Protein AF-H1LRU2-F1 (afdb_monomer_lite)

Sequence (189 aa):
MVFDIYSWDKRVIVERINLAMDRISLIRAEEDTKFKDFFAELASFLEKVNDIRQKKESGEFEALSFEELKDMQDELFYDLREDIYAGSVYNPDVLEKLFDKDLVSPLLSLGFEVRAALISVYEGDLEGFVNILELFLQVYGIAMEDGSVKEIADAIYWYASDYLDVTARKRIIESFTTSNRFFYNIINE

pLDDT: mean 89.44, std 12.59, range [38.22, 98.62]

Structure (mmCIF, N/CA/C/O backbone):
data_AF-H1LRU2-F1
#
_entry.id   AF-H1LRU2-F1
#
loop_
_atom_site.group_PDB
_atom_site.id
_atom_site.type_symbol
_atom_site.label_atom_id
_atom_site.label_alt_id
_atom_site.label_comp_id
_atom_site.label_asym_id
_atom_site.label_entity_id
_atom_site.label_seq_id
_atom_site.pdbx_PDB_ins_code
_atom_site.Cartn_x
_atom_site.Cartn_y
_atom_site.Cartn_z
_atom_site.occupancy
_atom_site.B_iso_or_equiv
_atom_site.auth_seq_id
_atom_site.aut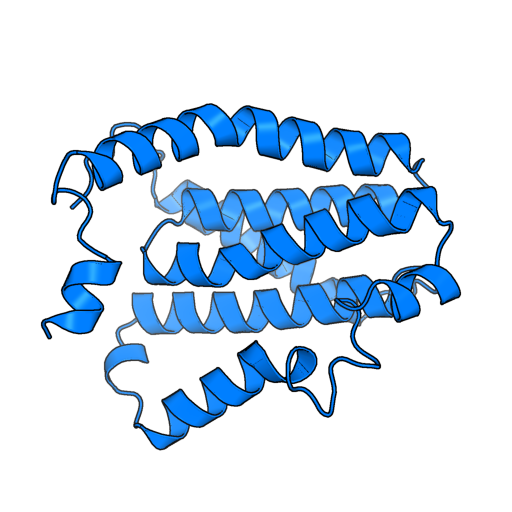h_comp_id
_atom_site.auth_asym_id
_atom_site.auth_atom_id
_atom_site.pdbx_PDB_model_num
ATOM 1 N N . MET A 1 1 ? -5.994 -0.730 24.524 1.00 38.22 1 MET A N 1
ATOM 2 C CA . MET A 1 1 ? -5.451 0.639 24.438 1.00 38.22 1 MET A CA 1
ATOM 3 C C . MET A 1 1 ? -3.955 0.529 24.671 1.00 38.22 1 MET A C 1
ATOM 5 O O . MET A 1 1 ? -3.526 0.437 25.815 1.00 38.22 1 MET A O 1
ATOM 9 N N . VAL A 1 2 ? -3.193 0.359 23.590 1.00 42.25 2 VAL A N 1
ATOM 10 C CA . VAL A 1 2 ? -1.725 0.355 23.642 1.00 42.25 2 VAL A CA 1
ATOM 11 C C . VAL A 1 2 ? -1.298 1.783 23.983 1.00 42.25 2 VAL A C 1
ATOM 13 O O . VAL A 1 2 ? -1.872 2.731 23.454 1.00 42.25 2 VAL A O 1
ATOM 16 N N . PHE A 1 3 ? -0.396 1.934 24.953 1.00 38.94 3 PHE A N 1
ATOM 17 C CA . PHE A 1 3 ? 0.046 3.236 25.445 1.00 38.94 3 PHE A CA 1
ATOM 18 C C . PHE A 1 3 ? 0.730 4.020 24.323 1.00 38.94 3 PHE A C 1
ATOM 20 O O . PHE A 1 3 ? 1.822 3.661 23.887 1.00 38.94 3 PHE A O 1
ATOM 27 N N . ASP A 1 4 ? 0.069 5.088 23.895 1.00 44.19 4 ASP A N 1
ATOM 28 C CA . ASP A 1 4 ? 0.584 6.073 22.957 1.00 44.19 4 ASP A CA 1
ATOM 29 C C . ASP A 1 4 ? 1.515 7.036 23.714 1.00 44.19 4 ASP A C 1
ATOM 31 O O . ASP A 1 4 ? 1.071 7.873 24.500 1.00 44.19 4 ASP A O 1
ATOM 35 N N . ILE A 1 5 ? 2.828 6.836 23.572 1.00 45.94 5 ILE A N 1
ATOM 36 C CA . ILE A 1 5 ? 3.871 7.706 24.156 1.00 45.94 5 ILE A CA 1
ATOM 37 C C . ILE A 1 5 ? 4.486 8.608 23.066 1.00 45.94 5 ILE A C 1
ATOM 39 O O . ILE A 1 5 ? 5.368 9.415 23.349 1.00 45.94 5 ILE A O 1
ATOM 43 N N . TYR A 1 6 ? 3.987 8.518 21.831 1.00 48.44 6 TYR A N 1
ATOM 44 C CA . TYR A 1 6 ? 4.346 9.388 20.716 1.00 48.44 6 TYR A CA 1
ATOM 45 C C . TYR A 1 6 ? 3.068 9.970 20.119 1.00 48.44 6 TYR A C 1
ATOM 47 O O . TYR A 1 6 ? 2.828 9.871 18.923 1.00 48.44 6 TYR A O 1
ATOM 55 N N . SER A 1 7 ? 2.241 10.603 20.959 1.00 52.34 7 SER A N 1
ATOM 56 C CA . SER A 1 7 ? 1.057 11.304 20.471 1.00 52.34 7 SER A CA 1
ATOM 57 C C . SER A 1 7 ? 1.499 12.580 19.744 1.00 52.34 7 SER A C 1
ATOM 59 O O . SER A 1 7 ? 1.423 13.695 20.274 1.00 52.34 7 SER A O 1
ATOM 61 N N . TRP A 1 8 ? 2.001 12.437 18.520 1.00 58.72 8 TRP A N 1
ATOM 62 C CA . TRP A 1 8 ? 1.912 13.508 17.542 1.00 58.72 8 TRP A CA 1
ATOM 63 C C . TRP A 1 8 ? 0.444 13.940 17.473 1.00 58.72 8 TRP A C 1
ATOM 65 O O . TRP A 1 8 ? -0.459 13.120 17.663 1.00 58.72 8 TRP A O 1
ATOM 75 N N . ASP A 1 9 ? 0.176 15.234 17.272 1.00 78.00 9 ASP A N 1
ATOM 76 C CA . ASP A 1 9 ? -1.209 15.706 17.190 1.00 78.00 9 ASP A CA 1
ATOM 77 C C . ASP A 1 9 ? -1.918 14.889 16.101 1.00 78.00 9 ASP A C 1
ATOM 79 O O . ASP A 1 9 ? -1.540 14.954 14.932 1.00 78.00 9 ASP A O 1
ATOM 83 N N . LYS A 1 10 ? -2.927 14.094 16.488 1.00 85.75 10 LYS A N 1
ATOM 84 C CA . LYS A 1 10 ? -3.698 13.234 15.576 1.00 85.75 10 LYS A CA 1
ATOM 85 C C . LYS A 1 10 ? -4.151 14.005 14.333 1.00 85.75 10 LYS A C 1
ATOM 87 O O . LYS A 1 10 ? -4.229 13.431 13.252 1.00 85.75 10 LYS A O 1
ATOM 92 N N . ARG A 1 11 ? -4.403 15.314 14.469 1.00 89.12 11 ARG A N 1
ATOM 93 C CA . ARG A 1 11 ? -4.742 16.204 13.351 1.00 89.12 11 ARG A CA 1
ATOM 94 C C . ARG A 1 11 ? -3.627 16.301 12.312 1.00 89.12 11 ARG A C 1
ATOM 96 O O . ARG A 1 11 ? -3.932 16.253 11.130 1.00 89.12 11 ARG A O 1
ATOM 103 N N . VAL A 1 12 ? -2.368 16.379 12.738 1.00 92.75 12 VAL A N 1
ATOM 104 C CA . VAL A 1 12 ? -1.193 16.423 11.851 1.00 92.75 12 VAL A CA 1
ATOM 105 C C . VAL A 1 12 ? -1.020 15.098 11.109 1.00 92.75 12 VAL A C 1
ATOM 107 O O . VAL A 1 12 ? -0.750 15.102 9.913 1.00 92.75 12 VAL A O 1
ATOM 110 N N . ILE A 1 13 ? -1.214 13.958 11.783 1.00 93.50 13 ILE A N 1
ATOM 111 C CA . ILE A 1 13 ? -1.154 12.642 11.122 1.00 93.50 13 ILE A CA 1
ATOM 112 C C . ILE A 1 13 ? -2.255 12.532 10.060 1.00 93.50 13 ILE A C 1
ATOM 114 O O . ILE A 1 13 ? -1.984 12.152 8.925 1.00 93.50 13 ILE A O 1
ATOM 118 N N . VAL A 1 14 ? -3.488 12.914 10.401 1.00 95.38 14 VAL A N 1
ATOM 119 C CA . VAL A 1 14 ? -4.614 12.895 9.455 1.00 95.38 14 VAL A CA 1
ATOM 120 C C . VAL A 1 14 ? -4.387 13.854 8.283 1.00 95.38 14 VAL A C 1
ATOM 122 O O . VAL A 1 14 ? -4.696 13.502 7.149 1.00 95.38 14 VAL A O 1
ATOM 125 N N . GLU A 1 15 ? -3.818 15.039 8.517 1.00 96.50 15 GLU A N 1
ATOM 126 C CA . GLU A 1 15 ? -3.447 15.974 7.447 1.00 96.50 15 GLU A CA 1
ATOM 127 C C . GLU A 1 15 ? -2.427 15.353 6.484 1.00 96.50 15 GLU A C 1
ATOM 129 O O . GLU A 1 15 ? -2.639 15.389 5.273 1.00 96.50 15 GLU A O 1
ATOM 134 N N . ARG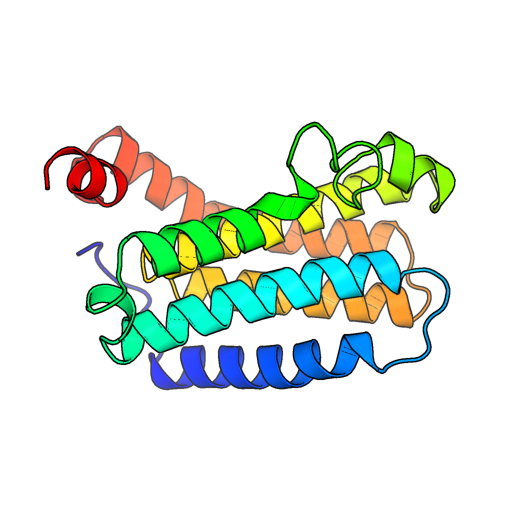 A 1 16 ? -1.375 14.708 7.006 1.00 97.69 16 ARG A N 1
ATOM 135 C CA . ARG A 1 16 ? -0.387 13.982 6.189 1.00 97.69 16 ARG A CA 1
ATOM 136 C C . ARG A 1 16 ? -1.029 12.854 5.378 1.00 97.69 16 ARG A C 1
ATOM 138 O O . ARG A 1 16 ? -0.747 12.743 4.189 1.00 97.69 16 ARG A O 1
ATOM 145 N N . ILE A 1 17 ? -1.928 12.070 5.983 1.00 98.25 17 ILE A N 1
ATOM 146 C CA . ILE A 1 17 ? -2.690 11.026 5.273 1.00 98.25 17 ILE A CA 1
ATOM 147 C C . ILE A 1 17 ? -3.473 11.640 4.115 1.00 98.25 17 ILE A C 1
ATOM 149 O O . ILE A 1 17 ? -3.393 11.143 2.997 1.00 98.25 17 ILE A O 1
ATOM 153 N N . ASN A 1 18 ? -4.214 12.722 4.363 1.00 97.81 18 ASN A N 1
ATOM 154 C CA . ASN A 1 18 ? -5.034 13.352 3.331 1.00 97.81 18 ASN A CA 1
ATOM 155 C C . ASN A 1 18 ? -4.171 13.884 2.177 1.00 97.81 18 ASN A C 1
ATOM 157 O O . ASN A 1 18 ? -4.481 13.607 1.025 1.00 97.81 18 ASN A O 1
ATOM 161 N N . LEU A 1 19 ? -3.052 14.554 2.474 1.00 98.44 19 LEU A N 1
ATOM 162 C CA . LEU A 1 19 ? -2.114 15.034 1.453 1.00 98.44 19 LEU A CA 1
ATOM 163 C C . LEU A 1 19 ? -1.519 13.888 0.624 1.00 98.44 19 LEU A C 1
ATOM 165 O O . LEU A 1 19 ? -1.390 14.002 -0.597 1.00 98.44 19 LEU A O 1
ATOM 169 N N . ALA A 1 20 ? -1.168 12.777 1.274 1.00 98.56 20 ALA A N 1
ATOM 170 C CA . ALA A 1 20 ? -0.661 11.604 0.580 1.00 98.56 20 ALA A CA 1
ATOM 171 C C . ALA A 1 20 ? -1.740 10.979 -0.319 1.00 98.56 20 ALA A C 1
ATOM 173 O O . ALA A 1 20 ? -1.482 10.718 -1.493 1.00 98.56 20 ALA A O 1
ATOM 174 N N . MET A 1 21 ? -2.964 10.809 0.188 1.00 98.50 21 MET A N 1
ATOM 175 C CA . MET A 1 21 ? -4.087 10.265 -0.581 1.00 98.50 21 MET A CA 1
ATOM 176 C C . MET A 1 21 ? -4.485 11.158 -1.759 1.00 98.50 21 MET A C 1
ATOM 178 O O . MET A 1 21 ? -4.760 10.639 -2.842 1.00 98.50 21 MET A O 1
ATOM 182 N N . ASP A 1 22 ? -4.444 12.483 -1.593 1.00 98.12 22 ASP A N 1
ATOM 183 C CA . ASP A 1 22 ? -4.668 13.434 -2.683 1.00 98.12 22 ASP A CA 1
ATOM 184 C C . ASP A 1 22 ? -3.667 13.188 -3.818 1.00 98.12 22 ASP A C 1
ATOM 186 O O . ASP A 1 22 ? -4.064 13.089 -4.981 1.00 98.12 22 ASP A O 1
ATOM 190 N N . ARG A 1 23 ? -2.379 12.998 -3.498 1.00 97.50 23 ARG A N 1
ATOM 191 C CA . ARG A 1 23 ? -1.357 12.667 -4.502 1.00 97.50 23 ARG A CA 1
ATOM 192 C C . ARG A 1 23 ? -1.586 11.293 -5.135 1.00 97.50 23 ARG A C 1
ATOM 194 O O . ARG A 1 23 ? -1.501 11.186 -6.357 1.00 97.50 23 ARG A O 1
ATOM 201 N N . ILE A 1 24 ? -1.888 10.273 -4.330 1.00 97.69 24 ILE A N 1
ATOM 202 C CA . ILE A 1 24 ? -2.133 8.894 -4.786 1.00 97.69 24 ILE A CA 1
ATOM 203 C C . ILE A 1 24 ? -3.284 8.847 -5.797 1.00 97.69 24 ILE A C 1
ATOM 205 O O . ILE A 1 24 ? -3.157 8.200 -6.835 1.00 97.69 24 ILE A O 1
ATOM 209 N N . SER A 1 25 ? -4.359 9.603 -5.554 1.00 96.12 25 SER A N 1
ATOM 210 C CA . SER A 1 25 ? -5.546 9.630 -6.423 1.00 96.12 25 SER A CA 1
ATOM 211 C C . SER A 1 25 ? -5.271 10.107 -7.858 1.00 96.12 25 SER A C 1
ATOM 213 O O . SER A 1 25 ? -6.034 9.817 -8.787 1.00 96.12 25 SER A O 1
ATOM 215 N N . LEU A 1 26 ? -4.165 10.830 -8.058 1.00 94.38 26 LEU A N 1
ATOM 216 C CA . LEU A 1 26 ? -3.756 11.367 -9.353 1.00 94.38 26 LEU A CA 1
ATOM 217 C C . LEU A 1 26 ? -2.942 10.363 -10.179 1.00 94.38 26 LEU A C 1
ATOM 219 O O . LEU A 1 26 ? -2.959 10.454 -11.404 1.00 94.38 26 LEU A O 1
ATOM 223 N N . ILE A 1 27 ? -2.295 9.378 -9.544 1.00 93.25 27 ILE A N 1
ATOM 224 C CA . ILE A 1 27 ? -1.324 8.468 -10.185 1.00 93.25 27 ILE A CA 1
ATOM 225 C C . ILE A 1 27 ? -1.933 7.727 -11.378 1.00 93.25 27 ILE A C 1
ATOM 227 O O . ILE A 1 27 ? -1.322 7.635 -12.437 1.00 93.25 27 ILE A O 1
ATOM 231 N N . ARG A 1 28 ? -3.181 7.259 -11.263 1.00 86.44 28 ARG A N 1
ATOM 232 C CA . ARG A 1 28 ? -3.861 6.520 -12.345 1.00 86.44 28 ARG A CA 1
ATOM 233 C C . ARG A 1 28 ? -4.031 7.320 -13.645 1.00 86.44 28 ARG A C 1
ATOM 235 O O . ARG A 1 28 ? -4.208 6.728 -14.709 1.00 86.44 28 ARG A O 1
ATOM 242 N N . ALA A 1 29 ? -4.059 8.651 -13.547 1.00 85.44 29 ALA A N 1
ATOM 243 C CA . ALA A 1 29 ? -4.273 9.554 -14.673 1.00 85.44 29 ALA A CA 1
ATOM 244 C C . ALA A 1 29 ? -2.959 10.026 -15.311 1.00 85.44 29 ALA A C 1
ATOM 246 O O . ALA A 1 29 ? -2.997 10.652 -16.370 1.00 85.44 29 ALA A O 1
ATOM 247 N N . GLU A 1 30 ? -1.818 9.742 -14.684 1.00 85.69 30 GLU A N 1
ATOM 248 C CA . GLU A 1 30 ? -0.512 10.163 -15.175 1.00 85.69 30 GLU A CA 1
ATOM 249 C C . GLU A 1 30 ? -0.046 9.267 -16.329 1.00 85.69 30 GLU A C 1
ATOM 251 O O . GLU A 1 30 ? -0.288 8.053 -16.378 1.00 85.69 30 GLU A O 1
ATOM 256 N N . GLU A 1 31 ? 0.586 9.898 -17.318 1.00 69.19 31 GLU A N 1
ATOM 257 C CA . GLU A 1 31 ? 1.253 9.195 -18.405 1.00 69.19 31 GLU A CA 1
ATOM 258 C C . GLU A 1 31 ? 2.625 8.738 -17.910 1.00 69.19 31 GLU A C 1
ATOM 260 O O . GLU A 1 31 ? 3.607 9.461 -18.020 1.00 69.19 31 GLU A O 1
ATOM 265 N N . ASP A 1 32 ? 2.688 7.523 -17.374 1.00 66.38 32 ASP A N 1
ATOM 266 C CA . ASP A 1 32 ? 3.937 6.774 -17.277 1.00 66.38 32 ASP A CA 1
ATOM 267 C C . ASP A 1 32 ? 3.773 5.438 -18.012 1.00 66.38 32 ASP A C 1
ATOM 269 O O . ASP A 1 32 ? 2.676 4.892 -18.105 1.00 66.38 32 ASP A O 1
ATOM 273 N N . THR A 1 33 ? 4.834 4.935 -18.630 1.00 70.75 33 THR A N 1
ATOM 274 C CA . THR A 1 33 ? 4.771 3.720 -19.460 1.00 70.75 33 THR A CA 1
ATOM 275 C C . THR A 1 33 ? 5.511 2.545 -18.847 1.00 70.75 33 THR A C 1
ATOM 277 O O . THR A 1 33 ? 5.188 1.411 -19.191 1.00 70.75 33 THR A O 1
ATOM 280 N N . LYS A 1 34 ? 6.466 2.780 -17.933 1.00 84.19 34 LYS A N 1
ATOM 281 C CA . LYS A 1 34 ? 7.283 1.696 -17.375 1.00 84.19 34 LYS A CA 1
ATOM 282 C C . LYS A 1 34 ? 6.674 1.098 -16.111 1.00 84.19 34 LYS A C 1
ATOM 284 O O . LYS A 1 34 ? 6.599 -0.123 -16.017 1.00 84.19 34 LYS A O 1
ATOM 289 N N . PHE A 1 35 ? 6.228 1.919 -15.158 1.00 89.25 35 PHE A N 1
ATOM 290 C CA . PHE A 1 35 ? 5.761 1.431 -13.852 1.00 89.25 35 PHE A CA 1
ATOM 291 C C . PHE A 1 35 ? 4.267 1.630 -13.600 1.00 89.25 35 PHE A C 1
ATOM 293 O O . PHE A 1 35 ? 3.771 1.298 -12.522 1.00 89.25 35 PHE A O 1
ATOM 300 N N . LYS A 1 36 ? 3.544 2.158 -14.588 1.00 86.69 36 LYS A N 1
ATOM 301 C CA . LYS A 1 36 ? 2.146 2.566 -14.446 1.00 86.69 36 LYS A CA 1
ATOM 302 C C . LYS A 1 36 ? 1.248 1.488 -13.864 1.00 86.69 36 LYS A C 1
ATOM 304 O O . LYS A 1 36 ? 0.583 1.756 -12.873 1.00 86.69 36 LYS A O 1
ATOM 309 N N . ASP A 1 37 ? 1.233 0.296 -14.453 1.00 89.44 37 ASP A N 1
ATOM 310 C CA . ASP A 1 37 ? 0.315 -0.761 -14.017 1.00 89.44 37 ASP A CA 1
ATOM 311 C C . ASP A 1 37 ? 0.622 -1.191 -12.575 1.00 89.44 37 ASP A C 1
ATOM 313 O O . ASP A 1 37 ? -0.285 -1.309 -11.755 1.00 89.44 37 ASP A O 1
ATOM 317 N N . PHE A 1 38 ? 1.911 -1.289 -12.231 1.00 94.75 38 PHE A N 1
ATOM 318 C CA . PHE A 1 38 ? 2.365 -1.581 -10.873 1.00 94.75 38 PHE A CA 1
ATOM 319 C C . PHE A 1 38 ? 1.862 -0.537 -9.864 1.00 94.75 38 PHE A C 1
ATOM 321 O O . PHE A 1 38 ? 1.162 -0.877 -8.911 1.00 94.75 38 PHE A O 1
ATOM 328 N N . PHE A 1 39 ? 2.164 0.747 -10.069 1.00 96.06 39 PHE A N 1
ATOM 329 C CA . PHE A 1 39 ? 1.763 1.777 -9.107 1.00 96.06 39 PHE A CA 1
ATOM 330 C C . PHE A 1 39 ? 0.259 2.051 -9.111 1.00 96.06 39 PHE A C 1
ATOM 332 O O . PHE A 1 39 ? -0.282 2.386 -8.060 1.00 96.06 39 PHE A O 1
ATOM 339 N N . ALA A 1 40 ? -0.431 1.885 -10.241 1.00 94.44 40 ALA A N 1
ATOM 340 C CA . ALA A 1 40 ? -1.880 2.041 -10.315 1.00 94.44 40 ALA A CA 1
ATOM 341 C C . ALA A 1 40 ? -2.616 0.952 -9.520 1.00 94.44 40 ALA A C 1
ATOM 343 O O . ALA A 1 40 ? -3.577 1.268 -8.817 1.00 94.44 40 ALA A O 1
ATOM 344 N N . GLU A 1 41 ? -2.157 -0.305 -9.577 1.00 94.88 41 GLU A N 1
ATOM 345 C CA . GLU A 1 41 ? -2.726 -1.389 -8.765 1.00 94.88 41 GLU A CA 1
ATOM 346 C C . GLU A 1 41 ? -2.529 -1.127 -7.264 1.00 94.88 41 GLU A C 1
ATOM 348 O O . GLU A 1 41 ? -3.489 -1.177 -6.491 1.00 94.88 41 GLU A O 1
ATOM 353 N N . LEU A 1 42 ? -1.312 -0.759 -6.852 1.00 97.56 42 LEU A N 1
ATOM 354 C CA . LEU A 1 42 ? -1.007 -0.441 -5.453 1.00 97.56 42 LEU A CA 1
ATOM 355 C C . LEU A 1 42 ? -1.779 0.799 -4.962 1.00 97.56 42 LEU A C 1
ATOM 357 O O . LEU A 1 42 ? -2.317 0.787 -3.854 1.00 97.56 42 LEU A O 1
ATOM 361 N N . ALA A 1 43 ? -1.886 1.849 -5.783 1.00 97.69 43 ALA A N 1
ATOM 362 C CA . ALA A 1 43 ? -2.676 3.042 -5.478 1.00 97.69 43 ALA A CA 1
ATOM 363 C C . ALA A 1 43 ? -4.160 2.702 -5.289 1.00 97.69 43 ALA A C 1
ATOM 365 O O . ALA A 1 43 ? -4.765 3.131 -4.309 1.00 97.69 43 ALA A O 1
ATOM 366 N N . SER A 1 44 ? -4.731 1.877 -6.174 1.00 96.56 44 SER A N 1
ATOM 367 C CA . SER A 1 44 ? -6.123 1.431 -6.056 1.00 96.56 44 SER A CA 1
ATOM 368 C C . SER A 1 44 ? -6.367 0.646 -4.765 1.00 96.56 44 S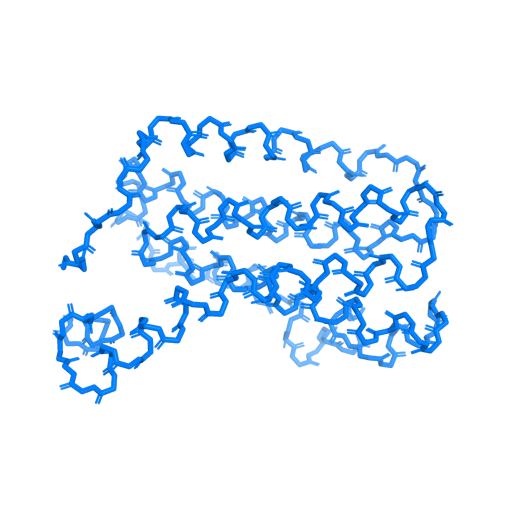ER A C 1
ATOM 370 O O . SER A 1 44 ? -7.397 0.828 -4.114 1.00 96.56 44 SER A O 1
ATOM 372 N N . PHE A 1 45 ? -5.414 -0.192 -4.346 1.00 98.19 45 PHE A N 1
ATOM 373 C CA . PHE A 1 45 ? -5.486 -0.863 -3.049 1.00 98.19 45 PHE A CA 1
ATOM 374 C C . PHE A 1 45 ? -5.480 0.142 -1.884 1.00 98.19 45 PHE A C 1
ATOM 376 O O . PHE A 1 45 ? -6.323 0.050 -0.992 1.00 98.19 45 PHE A O 1
ATOM 383 N N . LEU A 1 46 ? -4.581 1.131 -1.900 1.00 98.56 46 LEU A N 1
ATOM 384 C CA . LEU A 1 46 ? -4.503 2.163 -0.857 1.00 98.56 46 LEU A CA 1
ATOM 385 C C . LEU A 1 46 ? -5.769 3.032 -0.783 1.00 98.56 46 LEU A C 1
ATOM 387 O O . LEU A 1 46 ? -6.201 3.385 0.315 1.00 98.56 46 LEU A O 1
ATOM 391 N N . GLU A 1 47 ? -6.405 3.332 -1.919 1.00 98.12 47 GLU A N 1
ATOM 392 C CA . GLU A 1 47 ? -7.704 4.017 -1.965 1.00 98.12 47 GLU A CA 1
ATOM 393 C C . GLU A 1 47 ? -8.790 3.220 -1.228 1.00 98.12 47 GLU A C 1
ATOM 395 O O . GLU A 1 47 ? -9.483 3.781 -0.377 1.00 98.12 47 GLU A O 1
ATOM 400 N N . LYS A 1 48 ? -8.882 1.905 -1.475 1.00 98.00 48 LYS A N 1
ATOM 401 C CA . LYS A 1 48 ? -9.819 1.008 -0.770 1.00 98.00 48 LYS A CA 1
ATOM 402 C C . LYS A 1 48 ? -9.536 0.951 0.734 1.00 98.00 48 LYS A C 1
ATOM 404 O O . LYS A 1 48 ? -10.455 1.001 1.548 1.00 98.00 48 LYS A O 1
ATOM 409 N N . VAL A 1 49 ? -8.262 0.888 1.125 1.00 98.44 49 VAL A N 1
ATOM 410 C CA . VAL A 1 49 ? -7.855 0.903 2.542 1.00 98.44 49 VAL A CA 1
ATOM 411 C C . VAL A 1 49 ? -8.228 2.228 3.218 1.00 98.44 49 VAL A C 1
ATOM 413 O O . VAL A 1 49 ? -8.712 2.233 4.353 1.00 98.44 49 VAL A O 1
ATOM 416 N N . ASN A 1 50 ? -8.051 3.361 2.534 1.00 98.19 50 ASN A N 1
ATOM 417 C CA . ASN A 1 50 ? -8.444 4.660 3.074 1.00 98.19 50 ASN A CA 1
ATOM 418 C C . ASN A 1 50 ? -9.973 4.822 3.169 1.00 98.19 50 ASN A C 1
ATOM 420 O O . ASN A 1 50 ? -10.438 5.436 4.128 1.00 98.19 50 ASN A O 1
ATOM 424 N N . ASP A 1 51 ? -10.752 4.255 2.243 1.00 97.94 51 ASP A N 1
ATOM 425 C CA . ASP A 1 51 ? -12.217 4.211 2.366 1.00 97.94 51 ASP A CA 1
ATOM 426 C C . ASP A 1 51 ? -12.641 3.474 3.650 1.00 97.94 51 ASP A C 1
ATOM 428 O O . ASP A 1 51 ? -13.392 4.019 4.461 1.00 97.94 51 ASP A O 1
ATOM 432 N N . ILE A 1 52 ? -12.044 2.307 3.933 1.00 97.50 52 ILE A N 1
ATOM 433 C CA . ILE A 1 52 ? -12.265 1.576 5.195 1.00 97.50 52 ILE A CA 1
ATOM 434 C C . ILE A 1 52 ? -11.938 2.453 6.405 1.00 97.50 52 ILE A C 1
ATOM 436 O O . ILE A 1 52 ? -12.723 2.516 7.353 1.00 97.50 52 ILE A O 1
ATOM 440 N N . ARG A 1 53 ? -10.799 3.159 6.387 1.00 97.00 53 ARG A N 1
ATOM 441 C CA . ARG A 1 53 ? -10.416 4.079 7.469 1.00 97.00 53 ARG A CA 1
ATOM 442 C C . ARG A 1 53 ? -11.497 5.135 7.703 1.00 97.00 53 ARG A C 1
ATOM 444 O O . ARG A 1 53 ? -11.902 5.343 8.845 1.00 97.00 53 ARG A O 1
ATOM 451 N N . GLN A 1 54 ? -11.976 5.781 6.641 1.00 97.00 54 GLN A N 1
ATOM 452 C CA . GLN A 1 54 ? -13.000 6.826 6.723 1.00 97.00 54 GLN A CA 1
ATOM 453 C C . GLN A 1 54 ? -14.344 6.277 7.230 1.00 97.00 54 GLN A C 1
ATOM 455 O O . GLN A 1 54 ? -14.991 6.905 8.075 1.00 97.00 54 GLN A O 1
ATOM 460 N N . LYS A 1 55 ? -14.742 5.076 6.794 1.00 96.75 55 LYS A N 1
ATOM 461 C CA . LYS A 1 55 ? -15.941 4.388 7.297 1.00 96.75 55 LYS A CA 1
ATOM 462 C C . LYS A 1 55 ? -15.830 4.039 8.781 1.00 96.75 55 LYS A C 1
ATOM 464 O O . LYS A 1 55 ? -16.786 4.243 9.524 1.00 96.75 55 LYS A O 1
ATOM 469 N N . LYS A 1 56 ? -14.664 3.577 9.245 1.00 94.19 56 LYS A N 1
ATOM 470 C CA . LYS A 1 56 ? -14.414 3.301 10.673 1.00 94.19 56 LYS A CA 1
ATOM 471 C C . LYS A 1 56 ? -14.408 4.578 11.514 1.00 94.19 56 LYS A C 1
ATOM 473 O O . LYS A 1 56 ? -14.929 4.591 12.621 1.00 94.19 56 LYS A O 1
ATOM 478 N N . GLU A 1 57 ? -13.833 5.667 11.003 1.00 92.31 57 GLU A N 1
ATOM 479 C CA . GLU A 1 57 ? -13.816 6.958 11.705 1.00 92.31 57 GLU A CA 1
ATOM 480 C C . GLU A 1 57 ? -15.209 7.583 11.841 1.00 92.31 57 GLU A C 1
ATOM 482 O O . GLU A 1 57 ? -15.492 8.234 12.847 1.00 92.31 57 GLU A O 1
ATOM 487 N N . SER A 1 58 ? -16.075 7.386 10.846 1.00 94.62 58 SER A N 1
ATOM 488 C CA . SER A 1 58 ? -17.455 7.886 10.854 1.00 94.62 58 SER A CA 1
ATOM 489 C C . SER A 1 58 ? -18.449 6.970 11.579 1.00 94.62 58 SER A C 1
ATOM 491 O O . SER A 1 58 ? -19.556 7.413 11.887 1.00 94.62 58 SER A O 1
ATOM 493 N N . GLY A 1 59 ? -18.067 5.722 11.875 1.00 94.56 59 GLY A N 1
ATOM 494 C CA . GLY A 1 59 ? -18.946 4.692 12.439 1.00 94.56 59 GLY A CA 1
ATOM 495 C C . GLY A 1 59 ? -19.866 4.020 11.410 1.00 94.56 59 GLY A C 1
ATOM 496 O O . GLY A 1 59 ? -20.764 3.267 11.782 1.00 94.56 59 GLY A O 1
ATOM 497 N N . GLU A 1 60 ? -19.686 4.315 10.118 1.00 96.19 60 GLU A N 1
ATOM 498 C CA . GLU A 1 60 ? -20.426 3.677 9.023 1.00 96.19 60 GLU A CA 1
ATOM 499 C C . GLU A 1 60 ? -20.013 2.209 8.859 1.00 96.19 60 GLU A C 1
ATOM 501 O O . GLU A 1 60 ? -20.840 1.371 8.508 1.00 96.19 60 GLU A O 1
ATOM 506 N N . PHE A 1 61 ? -18.749 1.884 9.150 1.00 94.69 61 PHE A N 1
ATOM 507 C CA . PHE A 1 61 ? -18.213 0.534 8.973 1.00 94.69 61 PHE A CA 1
ATOM 508 C C . PHE A 1 61 ? -18.991 -0.510 9.788 1.00 94.69 61 PHE A C 1
ATOM 510 O O . PHE A 1 61 ? -19.298 -1.587 9.288 1.00 94.69 61 PHE A O 1
ATOM 517 N N . GLU A 1 62 ? -19.363 -0.182 11.026 1.00 92.25 62 GLU A N 1
ATOM 518 C CA . GLU A 1 62 ? -20.126 -1.056 11.922 1.00 92.25 62 GLU A CA 1
ATOM 519 C C . GLU A 1 62 ? -21.587 -1.252 11.479 1.00 92.25 62 GLU A C 1
ATOM 521 O O . GLU A 1 62 ? -22.261 -2.160 11.966 1.00 92.25 62 GLU A O 1
ATOM 526 N N . ALA A 1 63 ? -22.086 -0.406 10.574 1.00 95.56 63 ALA A N 1
ATOM 527 C CA . ALA A 1 63 ? -23.434 -0.499 10.023 1.00 95.56 63 ALA A CA 1
ATOM 528 C C . ALA A 1 63 ? -23.508 -1.318 8.722 1.00 95.56 63 ALA A C 1
ATOM 530 O O . ALA A 1 63 ? -24.616 -1.587 8.253 1.00 95.56 63 ALA A O 1
ATOM 531 N N . LEU A 1 64 ? -22.363 -1.712 8.152 1.00 96.50 64 LEU A N 1
ATOM 532 C CA . LEU A 1 64 ? -22.310 -2.508 6.928 1.00 96.50 64 LEU A CA 1
ATOM 533 C C . LEU A 1 64 ? -22.921 -3.896 7.139 1.00 96.50 64 LEU A C 1
ATOM 535 O O . LEU A 1 64 ? -22.714 -4.565 8.155 1.00 96.50 64 LEU A O 1
ATOM 539 N N . SER A 1 65 ? -23.668 -4.348 6.141 1.00 97.12 65 SER A N 1
ATOM 540 C CA . SER A 1 65 ? -24.187 -5.705 6.083 1.00 97.12 65 SER A CA 1
ATOM 541 C C . SER A 1 65 ? -23.073 -6.720 5.821 1.00 97.12 65 SER A C 1
ATOM 543 O O . SER A 1 65 ? -21.996 -6.405 5.318 1.00 97.12 65 SER A O 1
ATOM 545 N N . PHE A 1 66 ? -23.353 -7.990 6.119 1.00 96.06 66 PHE A N 1
ATOM 546 C CA . PHE A 1 66 ? -22.433 -9.083 5.802 1.00 96.06 66 PHE A CA 1
ATOM 547 C C . PHE A 1 66 ? -22.102 -9.166 4.303 1.00 96.06 66 PHE A C 1
ATOM 549 O O . PHE A 1 66 ? -20.978 -9.506 3.950 1.00 96.06 66 PHE A O 1
ATOM 556 N N . GLU A 1 67 ? -23.069 -8.869 3.430 1.00 97.81 67 GLU A N 1
ATOM 557 C CA . GLU A 1 67 ? -22.864 -8.882 1.978 1.00 97.81 67 GLU A CA 1
ATOM 558 C C . GLU A 1 67 ? -21.921 -7.754 1.547 1.00 97.81 67 GLU A C 1
ATOM 560 O O . GLU A 1 67 ? -20.940 -8.029 0.869 1.00 97.81 67 GLU A O 1
ATOM 565 N N . GLU A 1 68 ? -22.112 -6.532 2.057 1.00 97.00 68 GLU A N 1
ATOM 566 C CA . GLU A 1 68 ? -21.201 -5.406 1.794 1.00 97.00 68 GLU A CA 1
ATOM 567 C C . GLU A 1 68 ? -19.782 -5.678 2.315 1.00 97.00 68 GLU A C 1
ATOM 569 O O . GLU A 1 68 ? -18.803 -5.426 1.617 1.00 97.00 68 GLU A O 1
ATOM 574 N N . LEU A 1 69 ? -19.650 -6.250 3.519 1.00 95.94 69 LEU A N 1
ATOM 575 C CA . LEU A 1 69 ? -18.347 -6.639 4.072 1.00 95.94 69 LEU A CA 1
ATOM 576 C C . LEU A 1 69 ? -17.663 -7.719 3.225 1.00 95.94 69 LEU A C 1
ATOM 578 O O . LEU A 1 69 ? -16.445 -7.684 3.043 1.00 95.94 69 LEU A O 1
ATOM 582 N N . LYS A 1 70 ? -18.438 -8.677 2.707 1.00 96.88 70 LYS A N 1
ATOM 583 C CA . LYS A 1 70 ? -17.930 -9.723 1.823 1.00 96.88 70 LYS A CA 1
ATOM 584 C C . LYS A 1 70 ? -17.466 -9.139 0.490 1.00 96.88 70 LYS A C 1
ATOM 586 O O . LYS A 1 70 ? -16.373 -9.483 0.053 1.00 96.88 70 LYS A O 1
ATOM 591 N N . ASP A 1 71 ? -18.242 -8.245 -0.113 1.00 96.50 71 ASP A N 1
ATOM 592 C CA . ASP A 1 71 ? -17.876 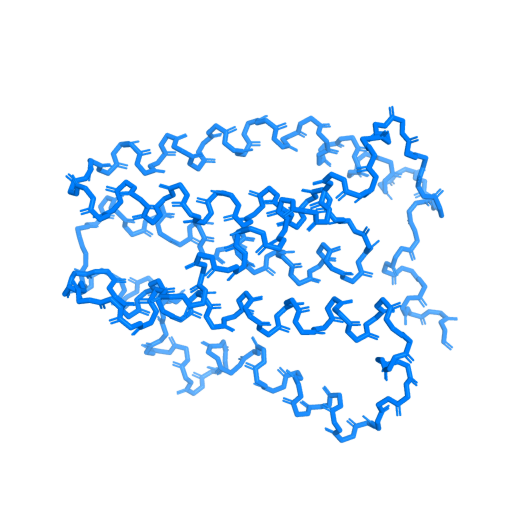-7.589 -1.371 1.00 96.50 71 ASP A CA 1
ATOM 593 C C . ASP A 1 71 ? -16.592 -6.763 -1.203 1.00 96.50 71 ASP A C 1
ATOM 595 O O . ASP A 1 71 ? -15.658 -6.894 -1.995 1.00 96.50 71 ASP A O 1
ATOM 599 N N . MET A 1 72 ? -16.476 -6.002 -0.109 1.00 95.62 72 MET A N 1
ATOM 600 C CA . MET A 1 72 ? -15.244 -5.279 0.231 1.00 95.62 72 MET A CA 1
ATOM 601 C C . MET A 1 72 ? -14.046 -6.222 0.392 1.00 95.62 72 MET A C 1
ATOM 603 O O . MET A 1 72 ? -12.956 -5.935 -0.105 1.00 95.62 72 MET A O 1
ATOM 607 N N . GLN A 1 73 ? -14.224 -7.358 1.072 1.00 95.06 73 GLN A N 1
ATOM 608 C CA . GLN A 1 73 ? -13.172 -8.365 1.199 1.00 95.06 73 GLN A CA 1
ATOM 609 C C . GLN A 1 73 ? -12.776 -8.931 -0.174 1.00 95.06 73 GLN A C 1
ATOM 611 O O . GLN A 1 73 ? -11.587 -9.000 -0.487 1.00 95.06 73 GLN A O 1
ATOM 616 N N . ASP A 1 74 ? -13.745 -9.304 -1.007 1.00 95.50 74 ASP A N 1
ATOM 617 C CA . ASP A 1 74 ? -13.489 -9.851 -2.339 1.00 95.50 74 ASP A CA 1
ATOM 618 C C . ASP A 1 74 ? -12.726 -8.839 -3.218 1.00 95.50 74 ASP A C 1
ATOM 620 O O . ASP A 1 74 ? -11.808 -9.223 -3.946 1.00 95.50 74 ASP A O 1
ATOM 624 N N . GLU A 1 75 ? -13.016 -7.540 -3.094 1.00 95.69 75 GLU A N 1
ATOM 625 C CA . GLU A 1 75 ? -12.295 -6.471 -3.792 1.00 95.69 75 GLU A CA 1
ATOM 626 C C . GLU A 1 75 ? -10.870 -6.217 -3.276 1.00 95.69 75 GLU A C 1
ATOM 628 O O . GLU A 1 75 ? -9.994 -5.859 -4.073 1.00 95.69 75 GLU A O 1
ATOM 633 N N . LEU A 1 76 ? -10.621 -6.349 -1.968 1.00 96.12 76 LEU A N 1
ATOM 634 C CA . LEU A 1 76 ? -9.299 -6.146 -1.348 1.00 96.12 76 LEU A CA 1
ATOM 635 C C . LEU A 1 76 ? -8.315 -7.274 -1.673 1.00 96.12 76 LEU A C 1
ATOM 637 O O . LEU A 1 76 ? -7.105 -7.047 -1.720 1.00 96.12 76 LEU A O 1
ATOM 641 N N . PHE A 1 77 ? -8.829 -8.490 -1.859 1.00 95.88 77 PHE A N 1
ATOM 642 C CA . PHE A 1 77 ? -8.029 -9.695 -2.094 1.00 95.88 77 PHE A CA 1
ATOM 643 C C . PHE A 1 77 ? -8.116 -10.210 -3.537 1.00 95.88 77 PHE A C 1
ATOM 645 O O . PHE A 1 77 ? -7.545 -11.258 -3.842 1.00 95.88 77 PHE A O 1
ATOM 652 N N . TYR A 1 78 ? -8.804 -9.486 -4.425 1.00 95.56 78 TYR A N 1
ATOM 653 C CA . TYR A 1 78 ? -9.080 -9.879 -5.810 1.00 95.56 78 TYR A CA 1
ATOM 654 C C . TYR A 1 78 ? -7.842 -10.378 -6.576 1.00 95.56 78 TYR A C 1
ATOM 656 O O . TYR A 1 78 ? -7.884 -11.406 -7.251 1.00 95.56 78 TYR A O 1
ATOM 664 N N . ASP A 1 79 ? -6.743 -9.651 -6.438 1.00 94.25 79 ASP A N 1
ATOM 665 C CA . ASP A 1 79 ? -5.435 -9.836 -7.072 1.00 94.25 79 ASP A CA 1
ATOM 666 C C . ASP A 1 79 ? -4.564 -10.942 -6.440 1.00 94.25 79 ASP A C 1
ATOM 668 O O . ASP A 1 79 ? -3.549 -11.344 -7.019 1.00 94.25 79 ASP A O 1
ATOM 672 N N . LEU A 1 80 ? -4.968 -11.459 -5.274 1.00 94.50 80 LEU A N 1
ATOM 673 C CA . LEU A 1 80 ? -4.363 -12.620 -4.607 1.00 94.50 80 LEU A CA 1
ATOM 674 C C . LEU A 1 80 ? -5.174 -13.903 -4.789 1.00 94.50 80 LEU A C 1
ATOM 676 O O . LEU A 1 80 ? -4.751 -14.961 -4.320 1.00 94.50 80 LEU A O 1
ATOM 680 N N . ARG A 1 81 ? -6.333 -13.841 -5.452 1.00 95.69 81 ARG A N 1
ATOM 681 C CA . ARG A 1 81 ? -7.110 -15.045 -5.763 1.00 95.69 81 ARG A CA 1
ATOM 682 C C . ARG A 1 81 ? -6.307 -15.949 -6.691 1.00 95.69 81 ARG A C 1
ATOM 684 O O . ARG A 1 81 ? -5.623 -15.468 -7.590 1.00 95.69 81 ARG A O 1
ATOM 691 N N . GLU A 1 82 ? -6.408 -17.258 -6.487 1.00 94.38 82 GLU A N 1
ATOM 692 C CA . GLU A 1 82 ? -5.618 -18.263 -7.213 1.00 94.38 82 GLU A CA 1
ATOM 693 C C . GLU A 1 82 ? -5.754 -18.141 -8.742 1.00 94.38 82 GLU A C 1
ATOM 695 O O . GLU A 1 82 ? -4.774 -18.285 -9.469 1.00 94.38 82 GLU A O 1
ATOM 700 N N . ASP A 1 83 ? -6.952 -17.808 -9.228 1.00 95.25 83 ASP A N 1
ATOM 701 C CA . ASP A 1 83 ? -7.263 -17.617 -10.646 1.00 95.25 83 ASP A CA 1
ATOM 702 C C . ASP A 1 83 ? -6.738 -16.293 -11.230 1.00 95.25 83 ASP A C 1
ATOM 704 O O . ASP A 1 83 ? -6.603 -16.180 -12.449 1.00 95.25 83 ASP A O 1
ATOM 708 N N . ILE A 1 84 ? -6.417 -15.307 -10.384 1.00 96.44 84 ILE A N 1
ATOM 709 C CA . ILE A 1 84 ? -5.953 -13.968 -10.787 1.00 96.44 84 ILE A CA 1
ATOM 710 C C . ILE A 1 84 ? -4.452 -13.772 -10.552 1.00 96.44 84 ILE A C 1
ATOM 712 O O . ILE A 1 84 ? -3.786 -13.116 -11.354 1.00 96.44 84 ILE A O 1
ATOM 716 N N . TYR A 1 85 ? -3.894 -14.364 -9.494 1.00 95.88 85 TYR A N 1
ATOM 717 C CA . TYR A 1 85 ? -2.528 -14.117 -9.022 1.00 95.88 85 TYR A CA 1
ATOM 718 C C . TYR A 1 85 ? -1.461 -14.348 -10.100 1.00 95.88 85 TYR A C 1
ATOM 720 O O . TYR A 1 85 ? -0.444 -13.663 -10.142 1.00 95.88 85 TYR A O 1
ATOM 728 N N . ALA A 1 86 ? -1.699 -15.271 -11.034 1.00 95.25 86 ALA A N 1
ATOM 729 C CA . ALA A 1 86 ? -0.794 -15.528 -12.154 1.00 95.25 86 ALA A CA 1
ATOM 730 C C . ALA A 1 86 ? -0.494 -14.281 -13.017 1.00 95.25 86 ALA A C 1
ATOM 732 O O . ALA A 1 86 ? 0.536 -14.254 -13.690 1.00 95.25 86 ALA A O 1
ATOM 733 N N . GLY A 1 87 ? -1.382 -13.281 -13.013 1.00 93.56 87 GLY A N 1
ATOM 734 C CA . GLY A 1 87 ? -1.231 -12.021 -13.740 1.00 93.56 87 GLY A CA 1
ATOM 735 C C . GLY A 1 87 ? -1.058 -10.784 -12.859 1.00 93.56 87 GLY A C 1
ATOM 736 O O . GLY A 1 87 ? -0.963 -9.697 -13.415 1.00 93.56 87 GLY A O 1
ATOM 737 N N . SER A 1 88 ? -1.036 -10.915 -11.528 1.00 94.12 88 SER A N 1
ATOM 738 C CA . SER A 1 88 ? -0.980 -9.749 -10.641 1.00 94.12 88 SER A CA 1
ATOM 739 C C . SER A 1 88 ? 0.439 -9.227 -10.440 1.00 94.12 88 SER A C 1
ATOM 741 O O . SER A 1 88 ? 1.426 -9.961 -10.552 1.00 94.12 88 SER A O 1
ATOM 743 N N . VAL A 1 89 ? 0.546 -7.952 -10.061 1.00 94.19 89 VAL A N 1
ATOM 744 C CA . VAL A 1 89 ? 1.827 -7.289 -9.754 1.00 94.19 89 VAL A CA 1
ATOM 745 C C . VAL A 1 89 ? 2.525 -7.853 -8.510 1.00 94.19 89 VAL A C 1
ATOM 747 O O . VAL A 1 89 ? 3.674 -7.521 -8.232 1.00 94.19 89 VAL A O 1
ATOM 750 N N . TYR A 1 90 ? 1.848 -8.731 -7.766 1.00 95.25 90 TYR A N 1
ATOM 751 C CA . TYR A 1 90 ? 2.386 -9.443 -6.606 1.00 95.25 90 TYR A CA 1
ATOM 752 C C . TYR A 1 90 ? 3.080 -10.756 -6.980 1.00 95.25 90 TYR A C 1
ATOM 754 O O . TYR A 1 90 ? 3.620 -11.439 -6.104 1.00 95.25 90 TYR A O 1
ATOM 762 N N . ASN A 1 91 ? 3.052 -11.134 -8.259 1.00 96.06 91 ASN A N 1
ATOM 763 C CA . ASN A 1 91 ? 3.699 -12.334 -8.756 1.00 96.06 91 ASN A CA 1
ATOM 764 C C . ASN A 1 91 ? 5.115 -12.022 -9.282 1.00 96.06 91 ASN A C 1
ATOM 766 O O . ASN A 1 91 ? 5.255 -11.247 -10.234 1.00 96.06 91 ASN A O 1
ATOM 770 N N . PRO A 1 92 ? 6.174 -12.647 -8.726 1.00 95.62 92 PRO A N 1
ATOM 771 C CA . PRO A 1 92 ? 7.544 -12.438 -9.195 1.00 95.62 92 PRO A CA 1
ATOM 772 C C . PRO A 1 92 ? 7.721 -12.760 -10.685 1.00 95.62 92 PRO A C 1
ATOM 774 O O . PRO A 1 92 ? 8.413 -12.019 -11.376 1.00 95.62 92 PRO A O 1
ATOM 777 N N . ASP A 1 93 ? 7.051 -13.792 -11.210 1.00 95.62 93 ASP A N 1
ATOM 778 C CA . ASP A 1 93 ? 7.158 -14.197 -12.620 1.00 95.62 93 ASP A CA 1
ATOM 779 C C . ASP A 1 93 ? 6.539 -13.166 -13.577 1.00 95.62 93 ASP A C 1
ATOM 781 O O . ASP A 1 93 ? 6.864 -13.135 -14.768 1.00 95.62 93 ASP A O 1
ATOM 785 N N . VAL A 1 94 ? 5.594 -12.354 -13.090 1.00 93.88 94 VAL A N 1
ATOM 786 C CA . VAL A 1 94 ? 5.021 -11.231 -13.844 1.00 93.88 94 VAL A CA 1
ATOM 787 C C . VAL A 1 94 ? 6.015 -10.078 -13.852 1.00 93.88 94 VAL A C 1
ATOM 789 O O . VAL A 1 94 ? 6.344 -9.567 -14.921 1.00 93.88 94 VAL A O 1
ATOM 792 N N . LEU A 1 95 ? 6.560 -9.718 -12.689 1.00 94.38 95 LEU A N 1
ATOM 793 C CA . LEU A 1 95 ? 7.511 -8.613 -12.572 1.00 94.38 95 LEU A CA 1
ATOM 794 C C . LEU A 1 95 ? 8.832 -8.879 -13.306 1.00 94.38 95 LEU A C 1
ATOM 796 O O . LEU A 1 95 ? 9.345 -7.968 -13.946 1.00 94.38 95 LEU A O 1
ATOM 800 N N . GLU A 1 96 ? 9.349 -10.112 -13.304 1.00 95.50 96 GLU A N 1
ATOM 801 C CA . GLU A 1 96 ? 10.566 -10.487 -14.050 1.00 95.50 96 GLU A CA 1
ATOM 802 C C . GLU A 1 96 ? 10.419 -10.334 -15.576 1.00 95.50 96 GLU A C 1
ATOM 804 O O . GLU A 1 96 ? 11.418 -10.250 -16.290 1.00 95.50 96 GLU A O 1
ATOM 809 N N . LYS A 1 97 ? 9.187 -10.294 -16.100 1.00 93.19 97 LYS A N 1
ATOM 810 C CA . LYS A 1 97 ? 8.925 -10.029 -17.526 1.00 93.19 97 LYS A CA 1
ATOM 811 C C . LYS A 1 97 ? 8.873 -8.538 -17.849 1.00 93.19 97 LYS A C 1
ATOM 813 O O . LYS A 1 97 ? 9.028 -8.177 -19.014 1.00 93.19 97 LYS A O 1
ATOM 818 N N . LEU A 1 98 ? 8.601 -7.702 -16.848 1.00 90.06 98 LEU A N 1
ATOM 819 C CA . LEU A 1 98 ? 8.373 -6.263 -16.994 1.00 90.06 98 LEU A CA 1
ATOM 820 C C . LEU A 1 98 ? 9.599 -5.435 -16.590 1.00 90.06 98 LEU A C 1
ATOM 822 O O . LEU A 1 98 ? 9.827 -4.362 -17.148 1.00 90.06 98 LEU A O 1
ATOM 826 N N . PHE A 1 99 ? 10.394 -5.932 -15.643 1.00 92.25 99 PHE A N 1
ATOM 827 C CA . PHE A 1 99 ? 11.474 -5.193 -15.000 1.00 92.25 99 PHE A CA 1
ATOM 828 C C . PHE A 1 99 ? 12.781 -5.981 -14.963 1.00 92.25 99 PHE A C 1
ATOM 830 O O . PHE A 1 99 ? 12.808 -7.207 -15.077 1.00 92.25 99 PHE A O 1
ATOM 837 N N . ASP A 1 100 ? 13.878 -5.254 -14.752 1.00 92.56 100 ASP A N 1
ATOM 838 C CA . ASP A 1 100 ? 15.178 -5.856 -14.487 1.00 92.56 100 ASP A CA 1
ATOM 839 C C . ASP A 1 100 ? 15.140 -6.680 -13.191 1.00 92.56 100 ASP A C 1
ATOM 841 O O . ASP A 1 100 ? 14.463 -6.343 -12.215 1.00 92.56 100 ASP A O 1
ATOM 845 N N . LYS A 1 101 ? 15.879 -7.792 -13.179 1.00 93.25 101 LYS A N 1
ATOM 846 C CA . LYS A 1 101 ? 15.816 -8.795 -12.105 1.00 93.25 101 LYS A CA 1
ATOM 847 C C . LYS A 1 101 ? 16.143 -8.233 -10.717 1.00 93.25 101 LYS A C 1
ATOM 849 O O . LYS A 1 101 ? 15.601 -8.696 -9.717 1.00 93.25 101 LYS A O 1
ATOM 854 N N . ASP A 1 102 ? 17.053 -7.271 -10.645 1.00 95.00 102 ASP A N 1
ATOM 855 C CA . ASP A 1 102 ? 17.453 -6.608 -9.403 1.00 95.00 102 ASP A CA 1
ATOM 856 C C . ASP A 1 102 ? 16.371 -5.671 -8.846 1.00 95.00 102 ASP A C 1
ATOM 858 O O . ASP A 1 102 ? 16.359 -5.413 -7.643 1.00 95.00 102 ASP A O 1
ATOM 862 N N . LEU A 1 103 ? 15.425 -5.233 -9.680 1.00 94.56 103 LEU A N 1
ATOM 863 C CA . LEU A 1 103 ? 14.304 -4.381 -9.291 1.00 94.56 103 LEU A CA 1
ATOM 864 C C . LEU A 1 103 ? 13.086 -5.164 -8.779 1.00 94.56 103 LEU A C 1
ATOM 866 O O . LEU A 1 103 ? 12.296 -4.635 -7.999 1.00 94.56 103 LEU A O 1
ATOM 870 N N . VAL A 1 104 ? 12.955 -6.441 -9.146 1.00 96.12 104 VAL A N 1
ATOM 871 C CA . VAL A 1 104 ? 11.808 -7.279 -8.752 1.00 96.12 104 VAL A CA 1
ATOM 872 C C . VAL A 1 104 ? 11.674 -7.400 -7.234 1.00 96.12 104 VAL A C 1
ATOM 874 O O . VAL A 1 104 ? 10.587 -7.204 -6.696 1.00 96.12 104 VAL A O 1
ATOM 877 N N . SER A 1 105 ? 12.768 -7.694 -6.522 1.00 96.44 105 SER A N 1
ATOM 878 C CA . SER A 1 105 ? 12.706 -7.858 -5.064 1.00 96.44 105 SER A CA 1
ATOM 879 C C . SER A 1 105 ? 12.307 -6.561 -4.346 1.00 96.44 105 SER A C 1
ATOM 881 O O . SER A 1 105 ? 11.400 -6.639 -3.519 1.00 96.44 105 SER A O 1
ATOM 883 N N . PRO A 1 106 ? 12.901 -5.385 -4.639 1.00 97.06 106 PRO A N 1
ATOM 884 C CA . PRO A 1 106 ? 12.425 -4.118 -4.088 1.00 97.06 106 PRO A CA 1
ATOM 885 C C . PRO A 1 106 ? 10.938 -3.842 -4.360 1.00 97.06 106 PRO A C 1
ATOM 887 O O . PRO A 1 106 ? 10.214 -3.471 -3.440 1.00 97.06 106 PRO A O 1
ATOM 890 N N . LEU A 1 107 ? 10.445 -4.076 -5.581 1.00 96.88 107 LEU A N 1
ATOM 891 C CA . LEU A 1 107 ? 9.030 -3.846 -5.904 1.00 96.88 107 LEU A CA 1
ATOM 892 C C . LEU A 1 107 ? 8.092 -4.781 -5.125 1.00 96.88 107 LEU A C 1
ATOM 894 O O . LEU A 1 107 ? 7.074 -4.332 -4.601 1.00 96.88 107 LEU A O 1
ATOM 898 N N . LEU A 1 108 ? 8.450 -6.059 -4.970 1.00 97.56 108 LEU A N 1
ATOM 899 C CA . LEU A 1 108 ? 7.682 -6.989 -4.133 1.00 97.56 108 LEU A CA 1
ATOM 900 C C . LEU A 1 108 ? 7.721 -6.603 -2.652 1.00 97.56 108 LEU A C 1
ATOM 902 O O . LEU A 1 108 ? 6.713 -6.747 -1.963 1.00 97.56 108 LEU A O 1
ATOM 906 N N . SER A 1 109 ? 8.853 -6.089 -2.160 1.00 97.31 109 SER A N 1
ATOM 907 C CA . SER A 1 109 ? 8.955 -5.560 -0.797 1.00 97.31 109 SER A CA 1
ATOM 908 C C . SER A 1 109 ? 8.033 -4.360 -0.589 1.00 97.31 109 SER A C 1
ATOM 910 O O . SER A 1 109 ? 7.315 -4.323 0.406 1.00 97.31 109 SER A O 1
ATOM 912 N N . LEU A 1 110 ? 7.972 -3.428 -1.545 1.00 98.25 110 LEU A N 1
ATOM 913 C CA . LEU A 1 110 ? 7.001 -2.336 -1.495 1.00 98.25 110 LEU A CA 1
ATOM 914 C C . LEU A 1 110 ? 5.560 -2.865 -1.514 1.00 98.25 110 LEU A C 1
ATOM 916 O O . LEU A 1 110 ? 4.741 -2.431 -0.710 1.00 98.25 110 LEU A O 1
ATOM 920 N N . GLY A 1 111 ? 5.251 -3.817 -2.398 1.00 97.81 111 GLY A N 1
ATOM 921 C CA . GLY A 1 111 ? 3.929 -4.440 -2.467 1.00 97.81 111 GLY A CA 1
ATOM 922 C C . GLY A 1 111 ? 3.515 -5.089 -1.141 1.00 97.81 111 GLY A C 1
ATOM 923 O O . GLY A 1 111 ? 2.370 -4.940 -0.719 1.00 97.81 111 GLY A O 1
ATOM 924 N N . PHE A 1 112 ? 4.445 -5.758 -0.454 1.00 96.31 112 PHE A N 1
ATOM 925 C CA . PHE A 1 112 ? 4.227 -6.326 0.877 1.00 96.31 112 PHE A CA 1
ATOM 926 C C . PHE A 1 112 ? 3.902 -5.250 1.925 1.00 96.31 112 PHE A C 1
ATOM 928 O O . PHE A 1 112 ? 2.916 -5.388 2.650 1.00 96.31 112 PHE A O 1
ATOM 935 N N . GLU A 1 113 ? 4.676 -4.165 1.975 1.00 96.19 113 GLU A N 1
ATOM 936 C CA . GLU A 1 113 ? 4.435 -3.060 2.915 1.00 96.19 113 GLU A CA 1
ATOM 937 C C . GLU A 1 113 ? 3.114 -2.337 2.626 1.00 96.19 113 GLU A C 1
ATOM 939 O O . GLU A 1 113 ? 2.337 -2.073 3.540 1.00 96.19 113 GLU A O 1
ATOM 944 N N . VAL A 1 114 ? 2.781 -2.107 1.352 1.00 98.06 114 VAL A N 1
ATOM 945 C CA . VAL A 1 114 ? 1.485 -1.531 0.958 1.00 98.06 114 VAL A CA 1
ATOM 946 C C . VAL A 1 114 ? 0.327 -2.382 1.476 1.00 98.06 114 VAL A C 1
ATOM 948 O O . VAL A 1 114 ? -0.639 -1.835 2.001 1.00 98.06 114 VAL A O 1
ATOM 951 N N . ARG A 1 115 ? 0.426 -3.717 1.423 1.00 97.31 115 ARG A N 1
ATOM 952 C CA . ARG A 1 115 ? -0.605 -4.609 1.983 1.00 97.31 115 ARG A CA 1
ATOM 953 C C . ARG A 1 115 ? -0.734 -4.510 3.500 1.00 97.31 115 ARG A C 1
ATOM 955 O O . ARG A 1 115 ? -1.840 -4.688 4.016 1.00 97.31 115 ARG A O 1
ATOM 962 N N . ALA A 1 116 ? 0.348 -4.196 4.212 1.00 94.56 116 ALA A N 1
ATOM 963 C CA . ALA A 1 116 ? 0.316 -3.994 5.658 1.00 94.56 116 ALA A CA 1
ATOM 964 C C . ALA A 1 116 ? -0.565 -2.796 6.070 1.00 94.56 116 ALA A C 1
ATOM 966 O O . ALA A 1 116 ? -1.082 -2.790 7.188 1.00 94.56 116 ALA A O 1
ATOM 967 N N . ALA A 1 117 ? -0.842 -1.855 5.153 1.00 97.62 117 ALA A N 1
ATOM 968 C CA . ALA A 1 117 ? -1.712 -0.703 5.400 1.00 97.62 117 ALA A CA 1
ATOM 969 C C . ALA A 1 117 ? -3.108 -1.102 5.895 1.00 97.62 117 ALA A C 1
ATOM 971 O O . ALA A 1 117 ? -3.687 -0.423 6.745 1.00 97.62 117 ALA A O 1
ATOM 972 N N . LEU A 1 118 ? -3.639 -2.225 5.397 1.00 96.50 118 LEU A N 1
ATOM 973 C CA . LEU A 1 118 ? -4.936 -2.742 5.825 1.00 96.50 118 LEU A CA 1
ATOM 974 C C . LEU A 1 118 ? -4.934 -3.054 7.327 1.00 96.50 118 LEU A C 1
ATOM 976 O O . LEU A 1 118 ? -5.841 -2.643 8.049 1.00 96.50 118 LEU A O 1
ATOM 980 N N . ILE A 1 119 ? -3.892 -3.741 7.805 1.00 91.50 119 ILE A N 1
ATOM 981 C CA . ILE A 1 119 ? -3.745 -4.095 9.222 1.00 91.50 119 ILE A CA 1
ATOM 982 C C . ILE A 1 119 ? -3.612 -2.822 10.060 1.00 91.50 119 ILE A C 1
ATOM 984 O O . ILE A 1 119 ? -4.323 -2.688 11.055 1.00 91.50 119 ILE A O 1
ATOM 988 N N . SER A 1 120 ? -2.789 -1.860 9.625 1.00 92.44 120 SER A N 1
ATOM 989 C CA . SER A 1 120 ? -2.628 -0.574 10.315 1.00 92.44 120 SER A CA 1
ATOM 990 C C . SER A 1 120 ? -3.966 0.151 10.501 1.00 92.44 120 SER A C 1
ATOM 992 O O . SER A 1 120 ? -4.279 0.596 11.605 1.00 92.44 120 SER A O 1
ATOM 994 N N . VAL A 1 121 ? -4.810 0.207 9.464 1.00 95.25 121 VAL A N 1
ATOM 995 C CA . VAL A 1 121 ? -6.143 0.831 9.550 1.00 95.25 121 VAL A CA 1
ATOM 996 C C . VAL A 1 121 ? -7.069 0.091 10.518 1.00 95.25 121 VAL A C 1
ATOM 998 O O . VAL A 1 121 ? -7.771 0.732 11.304 1.00 95.25 121 VAL A O 1
ATOM 1001 N N . TYR A 1 122 ? -7.076 -1.244 10.508 1.00 91.69 122 TYR A N 1
ATOM 1002 C CA . TYR A 1 122 ? -7.916 -2.006 11.435 1.00 91.69 122 TYR A CA 1
ATOM 1003 C C . TYR A 1 122 ? -7.469 -1.887 12.895 1.00 91.69 122 TYR A C 1
ATOM 1005 O O . TYR A 1 122 ? -8.321 -1.826 13.783 1.00 91.69 122 TYR A O 1
A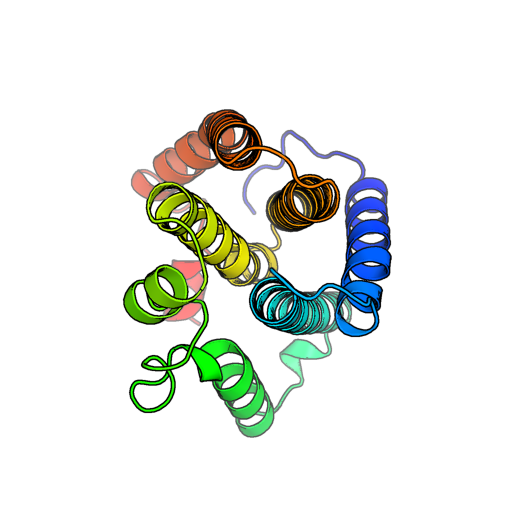TOM 1013 N N . GLU A 1 123 ? -6.163 -1.811 13.145 1.00 87.75 123 GLU A N 1
ATOM 1014 C CA . GLU A 1 123 ? -5.596 -1.599 14.480 1.00 87.75 123 GLU A CA 1
ATOM 1015 C C . GLU A 1 123 ? -5.746 -0.153 14.981 1.00 87.75 123 GLU A C 1
ATOM 1017 O O . GLU A 1 123 ? -5.519 0.117 16.163 1.00 87.75 123 GLU A O 1
ATOM 1022 N N . GLY A 1 124 ? -6.144 0.775 14.104 1.00 89.44 124 GLY A N 1
ATOM 1023 C CA . GLY A 1 124 ? -6.200 2.207 14.397 1.00 89.44 124 GLY A CA 1
ATOM 1024 C C . GLY A 1 124 ? -4.822 2.878 14.435 1.00 89.44 124 GLY A C 1
ATOM 1025 O O . GLY A 1 124 ? -4.694 3.973 14.984 1.00 89.44 124 GLY A O 1
ATOM 1026 N N . ASP A 1 125 ? -3.800 2.238 13.865 1.00 90.12 125 ASP A N 1
ATOM 1027 C CA . ASP A 1 125 ? -2.434 2.747 13.749 1.00 90.12 125 ASP A CA 1
ATOM 1028 C C . ASP A 1 125 ? -2.316 3.714 12.559 1.00 90.12 125 ASP A C 1
ATOM 1030 O O . ASP A 1 125 ? -1.883 3.359 11.460 1.00 90.12 125 ASP A O 1
ATOM 1034 N N . LEU A 1 126 ? -2.743 4.961 12.778 1.00 93.06 126 LEU A N 1
ATOM 1035 C CA . LEU A 1 126 ? -2.669 6.011 11.758 1.00 93.06 126 LEU A CA 1
ATOM 1036 C C . LEU A 1 126 ? -1.225 6.413 11.421 1.00 93.06 126 LEU A C 1
ATOM 1038 O O . LEU A 1 126 ? -0.972 6.852 10.301 1.00 93.06 126 LEU A O 1
ATOM 1042 N N . GLU A 1 127 ? -0.289 6.273 12.364 1.00 91.00 127 GLU A N 1
ATOM 1043 C CA . GLU A 1 127 ? 1.126 6.575 12.129 1.00 91.00 127 GLU A CA 1
ATOM 1044 C C . GLU A 1 127 ? 1.764 5.508 11.230 1.00 91.00 127 GLU A C 1
ATOM 1046 O O . GLU A 1 127 ? 2.401 5.841 10.234 1.00 91.00 127 GLU A O 1
ATOM 1051 N N . GLY A 1 128 ? 1.507 4.225 11.501 1.00 91.62 128 GLY A N 1
ATOM 1052 C CA . GLY A 1 128 ? 1.882 3.138 10.599 1.00 91.62 128 GLY A CA 1
ATOM 1053 C C . GLY A 1 128 ? 1.276 3.314 9.207 1.00 91.62 128 GLY A C 1
ATOM 1054 O O . GLY A 1 128 ? 1.987 3.204 8.210 1.00 91.62 128 GLY A O 1
ATOM 1055 N N . PHE A 1 129 ? -0.012 3.672 9.126 1.00 95.94 129 PHE A N 1
ATOM 1056 C CA . PHE A 1 129 ? -0.665 3.890 7.836 1.00 95.94 129 PHE A CA 1
ATOM 1057 C C . PHE A 1 129 ? -0.011 5.024 7.034 1.00 95.94 129 PHE A C 1
ATOM 1059 O O . PHE A 1 129 ? 0.339 4.814 5.875 1.00 95.94 129 PHE A O 1
ATOM 1066 N N . VAL A 1 130 ? 0.207 6.202 7.633 1.00 96.62 130 VAL A N 1
ATOM 1067 C CA . VAL A 1 130 ? 0.811 7.333 6.907 1.00 96.62 130 VAL A CA 1
ATOM 1068 C C . VAL A 1 130 ? 2.247 7.052 6.472 1.00 96.62 130 VAL A C 1
ATOM 1070 O O . VAL A 1 130 ? 2.619 7.429 5.365 1.00 96.62 130 VAL A O 1
ATOM 1073 N N . ASN A 1 131 ? 3.027 6.330 7.281 1.00 94.88 131 ASN A N 1
ATOM 1074 C CA . ASN A 1 131 ? 4.394 5.957 6.921 1.00 94.88 131 ASN A CA 1
ATOM 1075 C C . ASN A 1 131 ? 4.421 5.046 5.679 1.00 94.88 131 ASN A C 1
ATOM 1077 O O . ASN A 1 131 ? 5.290 5.205 4.823 1.00 94.88 131 ASN A O 1
ATOM 1081 N N . ILE A 1 132 ? 3.448 4.135 5.535 1.00 97.81 132 ILE A N 1
ATOM 1082 C CA . ILE A 1 132 ? 3.305 3.295 4.333 1.00 97.81 132 ILE A CA 1
ATOM 1083 C C . ILE A 1 132 ? 2.942 4.145 3.105 1.00 97.81 132 ILE A C 1
ATOM 1085 O O . ILE A 1 132 ? 3.509 3.941 2.030 1.00 97.81 132 ILE A O 1
ATOM 1089 N N . LEU A 1 133 ? 2.031 5.118 3.250 1.00 98.50 133 LEU A N 1
ATOM 1090 C CA . LEU A 1 133 ? 1.671 6.033 2.157 1.00 98.50 133 LEU A CA 1
ATOM 1091 C C . LEU A 1 133 ? 2.875 6.866 1.694 1.00 98.50 133 LEU A C 1
ATOM 1093 O O . LEU A 1 133 ? 3.083 7.052 0.495 1.00 98.50 133 LEU A O 1
ATOM 1097 N N . GLU A 1 134 ? 3.679 7.354 2.638 1.00 97.75 134 GLU A N 1
ATOM 1098 C CA . GLU A 1 134 ? 4.880 8.138 2.350 1.00 97.75 134 GLU A CA 1
ATOM 1099 C C . GLU A 1 134 ? 5.969 7.296 1.679 1.00 97.75 134 GLU A C 1
ATOM 1101 O O . GLU A 1 134 ? 6.540 7.749 0.687 1.00 97.75 134 GLU A O 1
ATOM 1106 N N . LEU A 1 135 ? 6.199 6.055 2.132 1.00 98.31 135 LEU A N 1
ATOM 1107 C CA . LEU A 1 135 ? 7.090 5.115 1.445 1.00 98.31 135 LEU A CA 1
ATOM 1108 C C . LEU A 1 135 ? 6.637 4.884 -0.001 1.00 98.31 135 LEU A C 1
ATOM 1110 O O . LEU A 1 135 ? 7.447 4.957 -0.926 1.00 98.31 135 LEU A O 1
ATOM 1114 N N . PHE A 1 136 ? 5.346 4.611 -0.199 1.00 98.62 136 PHE A N 1
ATOM 1115 C CA . PHE A 1 136 ? 4.777 4.393 -1.524 1.00 98.62 136 PHE A CA 1
ATOM 1116 C C . PHE A 1 136 ? 5.028 5.590 -2.448 1.00 98.62 136 PHE A C 1
ATOM 1118 O O . PHE A 1 136 ? 5.531 5.412 -3.557 1.00 98.62 136 PHE A O 1
ATOM 1125 N N . LEU A 1 137 ? 4.752 6.811 -1.978 1.00 98.25 137 LEU A N 1
ATOM 1126 C CA . LEU A 1 137 ? 4.983 8.032 -2.751 1.00 98.25 137 LEU A CA 1
ATOM 1127 C C . LEU A 1 137 ? 6.467 8.311 -3.003 1.00 98.25 137 LEU A C 1
ATOM 1129 O O . LEU A 1 137 ? 6.814 8.794 -4.080 1.00 98.25 137 LEU A O 1
ATOM 1133 N N . GLN A 1 138 ? 7.344 8.000 -2.048 1.00 98.19 138 GLN A N 1
ATOM 1134 C CA . GLN A 1 138 ? 8.787 8.150 -2.216 1.00 98.19 138 GLN A CA 1
ATOM 1135 C C . GLN A 1 138 ? 9.313 7.210 -3.304 1.00 98.19 138 GLN A C 1
ATOM 1137 O O . GLN A 1 138 ? 10.016 7.655 -4.210 1.00 98.19 138 GLN A O 1
ATOM 1142 N N . VAL A 1 139 ? 8.949 5.926 -3.250 1.00 97.88 139 VAL A N 1
ATOM 1143 C CA . VAL A 1 139 ? 9.365 4.947 -4.264 1.00 97.88 139 VAL A CA 1
ATOM 1144 C C . VAL A 1 139 ? 8.755 5.277 -5.627 1.00 97.88 139 VAL A C 1
ATOM 1146 O O . VAL A 1 139 ? 9.450 5.183 -6.636 1.00 97.88 139 VAL A O 1
ATOM 1149 N N . TYR A 1 140 ? 7.497 5.729 -5.660 1.00 96.75 140 TYR A N 1
ATOM 1150 C CA . TYR A 1 140 ? 6.865 6.239 -6.876 1.00 96.75 140 TYR A CA 1
ATOM 1151 C C . TYR A 1 140 ? 7.655 7.401 -7.485 1.00 96.75 140 TYR A C 1
ATOM 1153 O O . TYR A 1 140 ? 7.996 7.356 -8.663 1.00 96.75 140 TYR A O 1
ATOM 1161 N N . GLY A 1 141 ? 8.001 8.413 -6.683 1.00 95.56 141 GLY A N 1
ATOM 1162 C CA . GLY A 1 141 ? 8.773 9.570 -7.141 1.00 95.56 141 GLY A CA 1
ATOM 1163 C C . GLY A 1 141 ? 10.136 9.181 -7.714 1.00 95.56 141 GLY A C 1
ATOM 1164 O O . GLY A 1 141 ? 10.468 9.595 -8.819 1.00 95.56 141 GLY A O 1
ATOM 1165 N N . ILE A 1 142 ? 10.878 8.314 -7.015 1.00 96.38 142 ILE A N 1
ATOM 1166 C CA . ILE A 1 142 ? 12.168 7.795 -7.500 1.00 96.38 142 ILE A CA 1
ATOM 1167 C C . ILE A 1 142 ? 11.989 7.073 -8.842 1.00 96.38 142 ILE A C 1
ATOM 1169 O O . ILE A 1 142 ? 12.785 7.269 -9.756 1.00 96.38 142 ILE A O 1
ATOM 1173 N N . ALA A 1 143 ? 10.940 6.259 -8.983 1.00 93.50 143 ALA A N 1
ATOM 1174 C CA . ALA A 1 143 ? 10.663 5.541 -10.223 1.00 93.50 143 ALA A CA 1
ATOM 1175 C C . ALA A 1 143 ? 10.297 6.480 -11.389 1.00 93.50 143 ALA A C 1
ATOM 1177 O O . ALA A 1 143 ? 10.727 6.228 -12.512 1.00 93.50 143 ALA A O 1
ATOM 1178 N N . MET A 1 144 ? 9.551 7.563 -11.132 1.00 90.62 144 MET A N 1
ATOM 1179 C CA . MET A 1 144 ? 9.188 8.564 -12.151 1.00 90.62 144 MET A CA 1
ATOM 1180 C C . MET A 1 144 ? 10.375 9.417 -12.613 1.00 90.62 144 MET A C 1
ATOM 1182 O O . MET A 1 144 ? 10.361 9.943 -13.723 1.00 90.62 144 MET A O 1
ATOM 1186 N N . GLU A 1 145 ? 11.396 9.571 -11.773 1.00 92.56 145 GLU A N 1
ATOM 1187 C CA . GLU A 1 145 ? 12.612 10.332 -12.081 1.00 92.56 145 GLU A CA 1
ATOM 1188 C C . GLU A 1 145 ? 13.729 9.461 -12.692 1.00 92.56 145 GLU A C 1
ATOM 1190 O O . GLU A 1 145 ? 14.885 9.883 -12.732 1.00 92.56 145 GLU A O 1
ATOM 1195 N N . ASP A 1 146 ? 13.401 8.250 -13.168 1.00 89.81 146 ASP A N 1
ATOM 1196 C CA . ASP A 1 146 ? 14.362 7.255 -13.673 1.00 89.81 146 ASP A CA 1
ATOM 1197 C C . ASP A 1 146 ? 15.491 6.943 -12.667 1.00 89.81 146 ASP A C 1
ATOM 1199 O O . ASP A 1 146 ? 16.642 6.675 -13.033 1.00 89.81 146 ASP A O 1
ATOM 1203 N N . GLY A 1 147 ? 15.156 6.971 -11.374 1.00 91.31 147 GLY A N 1
ATOM 1204 C CA . GLY A 1 147 ? 16.066 6.646 -10.288 1.00 91.31 147 GLY A CA 1
ATOM 1205 C C . GLY A 1 147 ? 16.592 5.213 -10.367 1.00 91.31 147 GLY A C 1
ATOM 1206 O O . GLY A 1 147 ? 15.995 4.302 -10.947 1.00 91.31 147 GLY A O 1
ATOM 1207 N N . SER A 1 148 ? 17.754 4.996 -9.765 1.00 94.81 148 SER A N 1
ATOM 1208 C CA . SER A 1 148 ? 18.415 3.698 -9.765 1.00 94.81 148 SER A CA 1
ATOM 1209 C C . SER A 1 148 ? 17.693 2.677 -8.881 1.00 94.81 148 SER A C 1
ATOM 1211 O O . SER A 1 148 ? 17.074 3.005 -7.868 1.00 94.81 148 SER A O 1
ATOM 1213 N N . VAL A 1 149 ? 17.873 1.391 -9.199 1.00 94.94 149 VAL A N 1
ATOM 1214 C CA . VAL A 1 149 ? 17.406 0.269 -8.360 1.00 94.94 149 VAL A CA 1
ATOM 1215 C C . VAL A 1 149 ? 17.896 0.406 -6.917 1.00 94.94 149 VAL A C 1
ATOM 1217 O O . VAL A 1 149 ? 17.178 0.080 -5.974 1.00 94.94 149 VAL A O 1
ATOM 1220 N N . LYS A 1 150 ? 19.111 0.936 -6.737 1.00 96.88 150 LYS A N 1
ATOM 1221 C CA . LYS A 1 150 ? 19.678 1.198 -5.418 1.00 96.88 150 LYS A CA 1
ATOM 1222 C C . LYS A 1 150 ? 18.881 2.252 -4.652 1.00 96.88 150 LYS A C 1
ATOM 1224 O O . LYS A 1 150 ? 18.646 2.051 -3.473 1.00 96.88 150 LYS A O 1
ATOM 1229 N N . GLU A 1 151 ? 18.457 3.340 -5.288 1.00 97.81 151 GLU A N 1
ATOM 1230 C CA . GLU A 1 151 ? 17.676 4.388 -4.616 1.00 97.81 151 GLU A CA 1
ATOM 1231 C C . GLU A 1 151 ? 16.313 3.867 -4.151 1.00 97.81 151 GLU A C 1
ATOM 1233 O O . GLU A 1 151 ? 15.906 4.140 -3.023 1.00 97.81 151 GLU A O 1
ATOM 1238 N N . ILE A 1 152 ? 15.653 3.043 -4.971 1.00 97.31 152 ILE 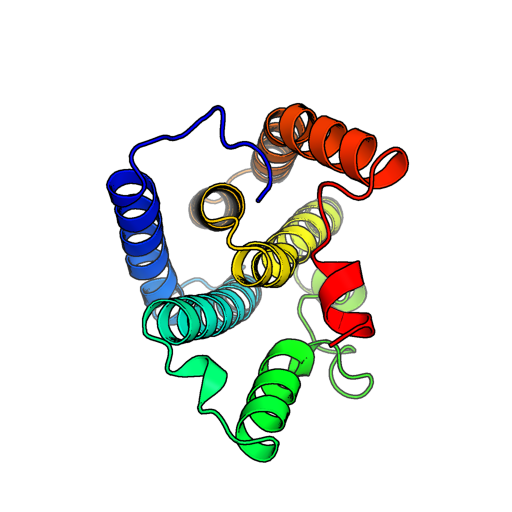A N 1
ATOM 1239 C CA . ILE A 1 152 ? 14.404 2.367 -4.591 1.00 97.31 152 ILE A CA 1
ATOM 1240 C C . ILE A 1 152 ? 14.641 1.421 -3.404 1.00 97.31 152 ILE A C 1
ATOM 1242 O O . ILE A 1 152 ? 13.901 1.454 -2.420 1.00 97.31 152 ILE A O 1
ATOM 1246 N N . ALA A 1 153 ? 15.685 0.591 -3.474 1.00 97.12 153 ALA A N 1
ATOM 1247 C CA . ALA A 1 153 ? 16.026 -0.339 -2.401 1.00 97.12 153 ALA A CA 1
ATOM 1248 C C . ALA A 1 153 ? 16.415 0.387 -1.101 1.00 97.12 153 ALA A C 1
ATOM 1250 O O . ALA A 1 153 ? 16.004 -0.038 -0.023 1.00 97.12 153 ALA A O 1
ATOM 1251 N N . ASP A 1 154 ? 17.163 1.487 -1.199 1.00 97.88 154 ASP A N 1
ATOM 1252 C CA . ASP A 1 154 ? 17.578 2.307 -0.061 1.00 97.88 154 ASP A CA 1
ATOM 1253 C C . ASP A 1 154 ? 16.356 2.963 0.603 1.00 97.88 154 ASP A C 1
ATOM 1255 O O . ASP A 1 154 ? 16.265 2.946 1.828 1.00 97.88 154 ASP A O 1
ATOM 1259 N N . ALA A 1 155 ? 15.384 3.476 -0.164 1.00 97.94 155 ALA A N 1
ATOM 1260 C CA . ALA A 1 155 ? 14.145 4.033 0.393 1.00 97.94 155 ALA A CA 1
ATOM 1261 C C . ALA A 1 155 ? 13.384 3.003 1.247 1.00 97.94 155 ALA A C 1
ATOM 1263 O O . ALA A 1 155 ? 13.008 3.288 2.385 1.00 97.94 155 ALA A O 1
ATOM 1264 N N . ILE A 1 156 ? 13.236 1.777 0.737 1.00 96.88 156 ILE A N 1
ATOM 1265 C CA . ILE A 1 156 ? 12.586 0.674 1.461 1.00 96.88 156 ILE A CA 1
ATOM 1266 C C . ILE A 1 156 ? 13.415 0.250 2.680 1.00 96.88 156 ILE A C 1
ATOM 1268 O O . ILE A 1 156 ? 12.862 0.019 3.754 1.00 96.88 156 ILE A O 1
ATOM 1272 N N . TYR A 1 157 ? 14.740 0.160 2.536 1.00 95.50 157 TYR A N 1
ATOM 1273 C CA . TYR A 1 157 ? 15.641 -0.203 3.629 1.00 95.50 157 TYR A CA 1
ATOM 1274 C C . TYR A 1 157 ? 15.560 0.794 4.786 1.00 95.50 157 TYR A C 1
ATOM 1276 O O . TYR A 1 157 ? 15.437 0.377 5.937 1.00 95.50 157 TYR A O 1
ATOM 1284 N N . TRP A 1 158 ? 15.617 2.096 4.497 1.00 95.50 158 TRP A N 1
ATOM 1285 C CA . TRP A 1 158 ? 15.565 3.129 5.529 1.00 95.50 158 TRP A CA 1
ATOM 1286 C C . TRP A 1 158 ? 14.198 3.192 6.197 1.00 95.50 158 TRP A C 1
ATOM 1288 O O . TRP A 1 158 ? 14.149 3.211 7.422 1.00 95.50 158 TRP A O 1
ATOM 1298 N N . TYR A 1 159 ? 13.109 3.086 5.429 1.00 94.56 159 TYR A N 1
ATOM 1299 C CA . TYR A 1 159 ? 11.770 2.924 5.998 1.00 94.56 159 TYR A CA 1
ATOM 1300 C C . TYR A 1 159 ? 11.707 1.736 6.966 1.00 94.56 159 TYR A C 1
ATOM 1302 O O . TYR A 1 159 ? 11.275 1.883 8.110 1.00 94.56 159 TYR A O 1
ATOM 1310 N N . ALA A 1 160 ? 12.184 0.562 6.537 1.00 90.00 160 ALA A N 1
ATOM 1311 C CA . ALA A 1 160 ? 12.161 -0.627 7.376 1.00 90.00 160 ALA A CA 1
ATOM 1312 C C . ALA A 1 160 ? 13.017 -0.412 8.629 1.00 90.00 160 ALA A C 1
ATOM 1314 O O . ALA A 1 160 ? 12.564 -0.703 9.731 1.00 90.00 160 ALA A O 1
ATOM 1315 N N . SER A 1 161 ? 14.222 0.143 8.473 1.00 90.19 161 SER A N 1
ATOM 1316 C CA . SER A 1 161 ? 15.144 0.442 9.570 1.00 90.19 161 SER A CA 1
ATOM 1317 C C . SER A 1 161 ? 14.539 1.392 10.605 1.00 90.19 161 SER A C 1
ATOM 1319 O O . SER A 1 161 ? 14.676 1.138 11.799 1.00 90.19 161 SER A O 1
ATOM 1321 N N . ASP A 1 162 ? 13.853 2.447 10.172 1.00 86.56 162 ASP A N 1
ATOM 1322 C CA . ASP A 1 162 ? 13.212 3.413 11.068 1.00 86.56 162 ASP A CA 1
ATOM 1323 C C . ASP A 1 162 ? 11.995 2.796 11.777 1.00 86.56 162 ASP A C 1
ATOM 1325 O O . ASP A 1 162 ? 11.759 3.032 12.965 1.00 86.56 162 ASP A O 1
ATOM 1329 N N . TYR A 1 163 ? 11.249 1.932 11.082 1.00 79.38 163 TYR A N 1
ATOM 1330 C CA . TYR A 1 163 ? 10.071 1.264 11.635 1.00 79.38 163 TYR A CA 1
ATOM 1331 C C . TYR A 1 163 ? 10.406 0.026 12.492 1.00 79.38 163 TYR A C 1
ATOM 1333 O O . TYR A 1 163 ? 9.552 -0.464 13.245 1.00 79.38 163 TYR A O 1
ATOM 1341 N N . LEU A 1 164 ? 11.650 -0.475 12.442 1.00 80.44 164 LEU A N 1
ATOM 1342 C CA . LEU A 1 164 ? 12.104 -1.632 13.224 1.00 80.44 164 LEU A CA 1
ATOM 1343 C C . LEU A 1 164 ? 11.965 -1.395 14.728 1.00 80.44 164 LEU A C 1
ATOM 1345 O O . LEU A 1 164 ? 11.481 -2.286 15.423 1.00 80.44 164 LEU A O 1
ATOM 1349 N N . ASP A 1 165 ? 12.339 -0.224 15.243 1.00 73.12 165 ASP A N 1
ATOM 1350 C CA . ASP A 1 165 ? 12.290 0.049 16.687 1.00 73.12 165 ASP A CA 1
ATOM 1351 C C . ASP A 1 165 ? 10.851 0.050 17.225 1.00 73.12 165 ASP A C 1
ATOM 1353 O O . ASP A 1 165 ? 10.573 -0.467 18.316 1.00 73.12 165 ASP A O 1
ATOM 1357 N N . VAL A 1 166 ? 9.916 0.579 16.434 1.00 74.88 166 VAL A N 1
ATOM 1358 C CA . VAL A 1 166 ? 8.483 0.609 16.755 1.00 74.88 166 VAL A CA 1
ATOM 1359 C C . VAL A 1 166 ? 7.899 -0.803 16.678 1.00 74.88 166 VAL A C 1
ATOM 1361 O O . VAL A 1 166 ? 7.291 -1.289 17.640 1.00 74.88 166 VAL A O 1
ATOM 1364 N N . THR A 1 167 ? 8.155 -1.508 15.575 1.00 74.94 167 THR A N 1
ATOM 1365 C CA . THR A 1 167 ? 7.625 -2.854 15.323 1.00 74.94 167 THR A CA 1
ATOM 1366 C C . THR A 1 167 ? 8.194 -3.889 16.286 1.00 74.94 167 THR A C 1
ATOM 1368 O O . THR A 1 167 ? 7.451 -4.713 16.819 1.00 74.94 167 THR A O 1
ATOM 1371 N N . ALA A 1 168 ? 9.501 -3.861 16.553 1.00 79.69 168 ALA A N 1
ATOM 1372 C CA . ALA A 1 168 ? 10.155 -4.796 17.464 1.00 79.69 168 ALA A CA 1
ATOM 1373 C C . ALA A 1 168 ? 9.614 -4.637 18.885 1.00 79.69 168 ALA A C 1
ATOM 1375 O O . ALA A 1 168 ? 9.289 -5.631 19.539 1.00 79.69 168 ALA A O 1
ATOM 1376 N N . ARG A 1 169 ? 9.440 -3.393 19.347 1.00 77.69 169 ARG A N 1
ATOM 1377 C CA . ARG A 1 169 ? 8.812 -3.120 20.642 1.00 77.69 169 ARG A CA 1
ATOM 1378 C C . ARG A 1 169 ? 7.388 -3.668 20.691 1.00 77.69 169 ARG A C 1
ATOM 1380 O O . ARG A 1 169 ? 7.057 -4.377 21.642 1.00 77.69 169 ARG A O 1
ATOM 1387 N N . LYS A 1 170 ? 6.566 -3.367 19.682 1.00 76.69 170 LYS A N 1
ATOM 1388 C CA . LYS A 1 170 ? 5.178 -3.842 19.589 1.00 76.69 170 LYS A CA 1
ATOM 1389 C C . LYS A 1 170 ? 5.106 -5.373 19.639 1.00 76.69 170 LYS A C 1
ATOM 1391 O O . LYS A 1 170 ? 4.410 -5.915 20.495 1.00 76.69 170 LYS A O 1
ATOM 1396 N N . ARG A 1 171 ? 5.932 -6.062 18.844 1.00 76.56 171 ARG A N 1
ATOM 1397 C CA . ARG A 1 171 ? 6.031 -7.532 18.826 1.00 76.56 171 ARG A CA 1
ATOM 1398 C C . ARG A 1 171 ? 6.473 -8.123 20.162 1.00 76.56 171 ARG A C 1
ATOM 1400 O O . ARG A 1 171 ? 5.933 -9.144 20.584 1.00 76.56 171 ARG A O 1
ATOM 1407 N N . ILE A 1 172 ? 7.442 -7.511 20.847 1.00 82.50 172 ILE A N 1
ATOM 1408 C CA . ILE A 1 172 ? 7.862 -7.960 22.185 1.00 82.50 172 ILE A CA 1
ATOM 1409 C C . ILE A 1 172 ? 6.691 -7.836 23.167 1.00 82.50 172 ILE A C 1
ATOM 1411 O O . ILE A 1 172 ? 6.391 -8.784 23.890 1.00 82.50 172 ILE A O 1
ATOM 1415 N N . ILE A 1 173 ? 5.986 -6.703 23.169 1.00 79.38 173 ILE A N 1
ATOM 1416 C CA . ILE A 1 173 ? 4.824 -6.492 24.041 1.00 79.38 173 ILE A CA 1
ATOM 1417 C C . ILE A 1 173 ? 3.729 -7.528 23.752 1.00 79.38 173 ILE A C 1
ATOM 1419 O O . ILE A 1 173 ? 3.210 -8.128 24.691 1.00 79.38 173 ILE A O 1
ATOM 1423 N N . GLU A 1 174 ? 3.411 -7.775 22.484 1.00 74.62 174 GLU A N 1
ATOM 1424 C CA . GLU A 1 174 ? 2.437 -8.786 22.047 1.00 74.62 174 GLU A CA 1
ATOM 1425 C C . GLU A 1 174 ? 2.831 -10.212 22.439 1.00 74.62 174 GLU A C 1
ATOM 1427 O O . GLU A 1 174 ? 1.978 -11.011 22.815 1.00 74.62 174 GLU A O 1
ATOM 1432 N N . SER A 1 175 ? 4.126 -10.532 22.394 1.00 79.50 175 SER A N 1
ATOM 1433 C CA . SER A 1 175 ? 4.622 -11.881 22.694 1.00 79.50 175 SER A CA 1
ATOM 1434 C C . SER A 1 175 ? 4.539 -12.226 24.181 1.00 79.50 175 SER A C 1
ATOM 1436 O O . SER A 1 175 ? 4.359 -13.388 24.541 1.00 79.50 175 SER A O 1
ATOM 1438 N N . PHE A 1 176 ? 4.697 -11.231 25.058 1.00 80.75 176 PHE A N 1
ATOM 1439 C CA . PHE A 1 176 ? 4.797 -11.450 26.505 1.00 80.75 176 PHE A CA 1
ATOM 1440 C C . PHE A 1 176 ? 3.609 -10.906 27.296 1.00 80.75 176 PHE A C 1
ATOM 1442 O O . PHE A 1 176 ? 3.517 -11.139 28.502 1.00 80.75 176 PHE A O 1
ATOM 1449 N N . THR A 1 177 ? 2.695 -10.176 26.654 1.00 73.75 177 THR A N 1
ATOM 1450 C CA . THR A 1 177 ? 1.562 -9.549 27.335 1.00 73.75 177 THR A CA 1
ATOM 1451 C C . THR A 1 177 ? 0.298 -9.586 26.482 1.00 73.75 177 THR A C 1
ATOM 1453 O O . THR A 1 177 ? 0.338 -9.449 25.267 1.00 73.75 177 THR A O 1
ATOM 1456 N N . THR A 1 178 ? -0.865 -9.639 27.133 1.00 67.19 178 THR A N 1
ATOM 1457 C CA . THR A 1 178 ? -2.166 -9.457 26.466 1.00 67.19 178 THR A CA 1
ATOM 1458 C C . THR A 1 178 ? -2.544 -7.976 26.350 1.00 67.19 178 THR A C 1
ATOM 1460 O O . THR A 1 178 ? -3.721 -7.644 26.476 1.00 67.19 178 THR A O 1
ATOM 1463 N N . SER A 1 179 ? -1.579 -7.054 26.317 1.00 68.94 179 SER A N 1
ATOM 1464 C CA . SER A 1 179 ? -1.883 -5.614 26.355 1.00 68.94 179 SER A CA 1
ATOM 1465 C C . SER A 1 179 ? -2.250 -5.060 24.976 1.00 68.94 179 SER A C 1
ATOM 1467 O O . SER A 1 179 ? -3.127 -4.195 24.891 1.00 68.94 179 SER A O 1
ATOM 1469 N N . ASN A 1 180 ? -1.690 -5.632 23.902 1.00 67.38 180 ASN A N 1
ATOM 1470 C CA . ASN A 1 180 ? -2.286 -5.552 22.574 1.00 67.38 180 ASN A CA 1
ATOM 1471 C C . ASN A 1 180 ? -3.198 -6.771 22.364 1.00 67.38 180 ASN A C 1
ATOM 1473 O O . ASN A 1 180 ? -2.746 -7.913 22.417 1.00 67.38 180 ASN A O 1
ATOM 1477 N N . ARG A 1 181 ? -4.499 -6.523 22.192 1.00 69.00 181 ARG A N 1
ATOM 1478 C CA . ARG A 1 181 ? -5.530 -7.564 22.056 1.00 69.00 181 ARG A CA 1
ATOM 1479 C C . ARG A 1 181 ? -6.213 -7.547 20.703 1.00 69.00 181 ARG A C 1
ATOM 1481 O O . ARG A 1 181 ? -7.246 -8.182 20.589 1.00 69.00 181 ARG A O 1
ATOM 1488 N N . PHE A 1 182 ? -5.679 -6.848 19.703 1.00 75.69 182 PHE A N 1
ATOM 1489 C CA . PHE A 1 182 ? -6.372 -6.695 18.424 1.00 75.69 182 PHE A CA 1
ATOM 1490 C C . PHE A 1 182 ? -6.847 -8.045 17.847 1.00 75.69 182 PHE A C 1
ATOM 1492 O O . PHE A 1 182 ? -8.049 -8.292 17.787 1.00 75.69 182 PHE A O 1
ATOM 1499 N N . PHE A 1 183 ? -5.931 -8.981 17.578 1.00 74.44 183 PHE A N 1
ATOM 1500 C CA . PHE A 1 183 ? -6.293 -10.323 17.094 1.00 74.44 183 PHE A CA 1
ATOM 1501 C C . PHE A 1 183 ? -7.085 -11.158 18.110 1.00 74.44 183 PHE A C 1
ATOM 1503 O O . PHE A 1 183 ? -7.931 -11.961 17.731 1.00 74.44 183 PHE A O 1
ATOM 1510 N N . TYR A 1 184 ? -6.827 -10.979 19.409 1.00 74.12 184 TYR A N 1
ATOM 1511 C CA . TYR A 1 184 ? -7.556 -11.695 20.458 1.00 74.12 184 TYR A CA 1
ATOM 1512 C C . TYR A 1 184 ? -9.031 -11.274 20.526 1.00 74.12 184 TYR A C 1
ATOM 1514 O O . TYR A 1 184 ? -9.894 -12.122 20.741 1.00 74.12 184 TYR A O 1
ATOM 1522 N N . ASN A 1 185 ? -9.317 -9.984 20.342 1.00 78.00 185 ASN A N 1
ATOM 1523 C CA . ASN A 1 185 ? -10.666 -9.434 20.366 1.00 78.00 185 ASN A CA 1
ATOM 1524 C C . ASN A 1 185 ? -11.473 -9.927 19.162 1.00 78.00 185 ASN A C 1
ATOM 1526 O O . ASN A 1 185 ? -12.613 -10.314 19.350 1.00 78.00 185 ASN A O 1
ATOM 1530 N N . ILE A 1 186 ? -10.856 -10.044 17.979 1.00 77.94 186 ILE A N 1
ATOM 1531 C CA . ILE A 1 186 ? -11.516 -10.601 16.783 1.00 77.94 186 ILE A CA 1
ATOM 1532 C C . ILE A 1 186 ? -12.057 -12.021 17.026 1.00 77.94 186 ILE A C 1
ATOM 1534 O O . ILE A 1 186 ? -13.093 -12.386 16.487 1.00 77.94 186 ILE A O 1
ATOM 1538 N N . ILE A 1 187 ? -11.349 -12.845 17.807 1.00 72.75 187 ILE A N 1
ATOM 1539 C CA . ILE A 1 187 ? -11.716 -14.257 18.027 1.00 72.75 187 ILE A CA 1
ATOM 1540 C C . ILE A 1 187 ? -12.759 -14.425 19.145 1.00 72.75 187 ILE A C 1
ATOM 1542 O O . ILE A 1 187 ? -13.480 -15.419 19.153 1.00 72.75 187 ILE A O 1
ATOM 1546 N N . ASN A 1 188 ? -12.788 -13.515 20.125 1.00 62.38 188 ASN A N 1
ATOM 1547 C CA . ASN A 1 188 ? -13.596 -13.661 21.345 1.00 62.38 188 ASN A CA 1
ATOM 1548 C C . ASN A 1 188 ? -14.787 -12.688 21.432 1.00 62.38 188 ASN A C 1
ATOM 1550 O O . ASN A 1 188 ? -15.429 -12.635 22.484 1.00 62.38 188 ASN A O 1
ATOM 1554 N N . GLU A 1 189 ? -15.055 -11.926 20.372 1.00 55.34 189 GLU A N 1
ATOM 1555 C CA . GLU A 1 189 ? -16.326 -11.220 20.136 1.00 55.34 189 GLU A CA 1
ATOM 1556 C C . GLU A 1 189 ? -17.349 -12.148 19.465 1.00 55.34 189 GLU A C 1
ATOM 1558 O O . GLU A 1 189 ? -18.534 -12.078 19.867 1.00 55.34 189 GLU A O 1
#

Foldseek 3Di:
DPDDPPPDPVVVLVVLVVVLLVVLVCLQVDDDDQCSQLSVVLSVLLVLLVVLLVCVVVVVNVVDDPVRVVVSVCVNCVCVPPVRVVCHLLDLVNVVVRDPNLLSVLSNLLVVLSNCLNVCSLLVVSVSNSLNSVLSVQLVVCVVVVHDSVSSVVSSVVSCVVCCVVVVVVVVCVVPHCPPCSVVVVVVD

Secondary structure (DSSP, 8-state):
----S----HHHHHHHHHHHHHHHHHHTTS--SSSHHHHHHHHHHHHHHHHHHHHHHHT-GGG--HHHHHHHHHHHSGGGSHHHHTTSTT-HHHHHHHS-HHHHHHHHHHHHHHHHHHHHHHHT-HHHHHHHHHHHHHHHHHHHTT--HHHHHHHHHHHHHHHHHHHHHHHHHHHH-TT--HHHHHHH-

Radius of gyration: 17.44 Å; chains: 1; bounding box: 44×35×47 Å